Protein 4A6D (pdb70)

CATH classification: 1.10.10.10 (+1 more: 3.40.50.150)

InterPro domains:
  IPR001077 O-methyltransferase, C-terminal domain [PF00891] (117-327)
  IPR012967 Caffeic acid 3-O-methyltransferase-like, dimerisation domain [PF08100] (14-95)
  IPR016461 O-methyltransferase-like [PIRSF005739] (3-337)
  IPR016461 O-methyltransferase-like [PS51683] (13-345)
  IPR029063 S-adenosyl-L-methionine-dependent methyltransferase superfamily [G3DSA:3.40.50.150] (95-345)
  IPR029063 S-adenosyl-L-methionine-dependent methyltransferase superfamily [SSF53335] (100-341)
  IPR036388 Winged helix-like DNA-binding domain superfamily [G3DSA:1.10.10.10] (1-94)
  IPR036390 Winged helix DNA-binding domain superfamily [SSF46785] (5-91)

Solvent-accessible surface area: 17098 Å² total; per-residue (Å²): 52,29,110,117,85,102,142,68,102,76,88,113,36,89,154,60,62,27,116,95,66,41,57,22,40,21,34,0,6,105,65,21,0,2,39,44,13,56,149,24,150,35,34,31,27,29,70,40,0,10,68,23,18,203,42,74,67,129,33,4,76,88,24,0,60,66,0,36,92,55,152,16,3,107,64,51,113,121,76,84,117,38,36,3,71,29,22,141,78,0,50,54,86,5,4,94,139,18,118,35,10,34,9,19,42,22,55,16,58,12,106,16,16,85,126,0,69,69,51,48,61,53,0,89,184,79,49,145,24,0,6,107,79,14,41,56,38,85,16,169,126,4,49,90,0,13,29,90,46,109,52,65,26,38,26,26,7,61,1,45,57,22,19,18,49,71,6,0,153,39,1,0,54,25,16,98,0,67,90,2,80,69,0,0,4,0,25,13,18,8,0,24,6,0,68,50,0,6,83,38,21,110,73,3,129,2,12,0,0,17,54,62,82,0,8,162,2,0,124,102,102,30,103,70,111,182,52,25,86,27,60,96,8,48,27,26,158,49,111,14,14,148,8,24,0,0,1,0,15,31,8,0,15,14,17,52,58,55,83,0,36,88,0,0,66,58,0,40,135,57,7,101,82,39,2,0,0,0,0,0,1,2,2,9,59,93,85,165,173,6,56,125,70,3,60,88,59,24,54,32,18,51,0,9,9,76,11,68,3,2,9,10,71,29,0,80,117,10,1,43,91,5,15,3,135,97,39,90,88,96,106,43,83,46,63,9,6,0,1,11,0,65,34,39,168

Foldseek 3Di:
DDPPDDPVVVVVVCVVCVLVLLVLLLVCLVLCLLQQQVPDPHWAFLVSSCVSSVHDSVVSCVSQVVCCVVVQWPWDDDDPTITIHGDPNCNQARHPPHLLHQSLLSNLCNPPLSQLCVCLVVLVVPLAACLCVRVVDDCPPQVCSCCVDLVSLLSVLVNVLNVCSPCLVLQLVLDPCLLWQEEEEAQCFLVSSVVSNCVVRVNHAYEYEEAPSRQVSSPVPPDDDVRYHYDHDDLLDDQGDQTLEYEYAPNQQQADLVSLLSSLLSVLVSHDANRKYKYKAQAADPVNPDDPVQVVVQSSSSHRGHGGHYHLVSVVVSNVVSQWAPWDWADSVDRMTIIMTGHHD

Organism: Homo sapiens (NCBI:txid9606)

Structure (mmCIF, N/CA/C/O backbone):
data_4A6D
#
_entry.id   4A6D
#
_cell.length_a   170.400
_cell.length_b   170.400
_cell.lengt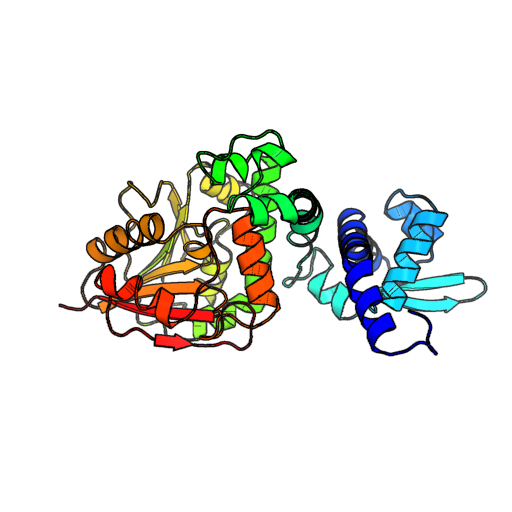h_c   123.320
_cell.angle_alpha   90.00
_cell.angle_beta   90.00
_cell.angle_gamma   120.00
#
_symmetry.space_group_name_H-M   'H 3 2'
#
loop_
_entity.id
_entity.type
_entity.pdbx_description
1 polymer 'HYDROXYINDOLE O-METHYLTRANSFERASE'
2 non-polymer 'ZINC ION'
3 non-polymer S-ADENOSYLMETHIONINE
4 non-polymer 'SULFATE ION'
5 non-polymer GLYCEROL
6 water water
#
loop_
_atom_site.group_PDB
_atom_site.id
_atom_site.type_symbol
_atom_site.label_atom_id
_atom_site.label_alt_id
_atom_site.label_comp_id
_atom_site.label_asym_id
_atom_site.label_entity_id
_atom_site.label_seq_id
_atom_site.pdbx_PDB_ins_code
_atom_site.Cartn_x
_atom_site.Cartn_y
_atom_site.Cartn_z
_atom_site.occupancy
_atom_site.B_iso_or_equiv
_atom_site.auth_seq_id
_atom_site.auth_comp_id
_atom_site.auth_asym_id
_atom_site.auth_atom_id
_atom_site.pdbx_PDB_model_num
ATOM 1 N N . MET A 1 1 ? 16.316 59.937 42.356 1.00 88.07 1 MET A N 1
ATOM 2 C CA . MET A 1 1 ? 15.899 61.365 42.368 1.00 84.93 1 MET A CA 1
ATOM 3 C C . MET A 1 1 ? 16.742 62.201 41.431 1.00 84.56 1 MET A C 1
ATOM 4 O O . MET A 1 1 ? 16.872 61.835 40.259 1.00 82.60 1 MET A O 1
ATOM 6 N N . GLY A 1 2 ? 17.235 63.349 41.919 1.00 81.02 2 GLY A N 1
ATOM 7 C CA . GLY A 1 2 ? 18.118 64.214 41.160 1.00 81.42 2 GLY A CA 1
ATOM 8 C C . GLY A 1 2 ? 19.524 63.650 41.252 1.00 89.19 2 GLY A C 1
ATOM 9 O O . GLY A 1 2 ? 19.892 63.067 42.284 1.00 87.65 2 GLY A O 1
ATOM 10 N N . SER A 1 3 ? 20.317 63.790 40.167 1.00 90.47 3 SER A N 1
ATOM 11 C CA . SER A 1 3 ? 21.712 63.285 40.071 1.00 92.71 3 SER A CA 1
ATOM 12 C C . SER A 1 3 ? 22.657 63.739 41.214 1.00 98.70 3 SER A C 1
ATOM 13 O O . SER A 1 3 ? 23.541 62.973 41.608 1.00 100.92 3 SER A O 1
ATOM 16 N N . SER A 1 4 ? 22.424 64.946 41.769 1.00 93.35 4 SER A N 1
ATOM 17 C CA . SER A 1 4 ? 23.223 65.538 42.845 1.00 93.95 4 SER A CA 1
ATOM 18 C C . SER A 1 4 ? 22.656 65.349 44.282 1.00 98.63 4 SER A C 1
ATOM 19 O O . SER A 1 4 ? 23.313 65.742 45.250 1.00 101.00 4 SER A O 1
ATOM 22 N N . GLU A 1 5 ? 21.465 64.749 44.424 1.00 93.36 5 GLU A N 1
ATOM 23 C CA . GLU A 1 5 ? 20.830 64.535 45.737 1.00 93.35 5 GLU A CA 1
ATOM 24 C C . GLU A 1 5 ? 21.480 63.381 46.523 1.00 97.68 5 GLU A C 1
ATOM 25 O O . GLU A 1 5 ? 22.216 62.561 45.941 1.00 97.32 5 GLU A O 1
ATOM 31 N N . ASP A 1 6 ? 21.214 63.326 47.852 1.00 93.79 6 ASP A N 1
ATOM 32 C CA . ASP A 1 6 ? 21.767 62.280 48.715 1.00 93.90 6 ASP A CA 1
ATOM 33 C C . ASP A 1 6 ? 21.216 60.918 48.340 1.00 95.19 6 ASP A C 1
ATOM 34 O O . ASP A 1 6 ? 20.025 60.783 48.031 1.00 91.61 6 ASP A O 1
ATOM 39 N N . GLN A 1 7 ? 22.127 59.933 48.280 1.00 91.89 7 GLN A N 1
ATOM 40 C CA . GLN A 1 7 ? 21.888 58.549 47.904 1.00 89.47 7 GLN A CA 1
ATOM 41 C C . GLN A 1 7 ? 20.642 57.897 48.521 1.00 89.54 7 GLN A C 1
ATOM 42 O O . GLN A 1 7 ? 20.013 57.062 47.859 1.00 88.81 7 GLN A O 1
ATOM 48 N N . ALA A 1 8 ? 20.300 58.253 49.785 1.00 82.75 8 ALA A N 1
ATOM 49 C CA . ALA A 1 8 ? 19.132 57.713 50.499 1.00 79.35 8 ALA A CA 1
ATOM 50 C C . ALA A 1 8 ? 17.835 58.249 49.899 1.00 78.43 8 ALA A C 1
ATOM 51 O O . ALA A 1 8 ? 16.851 57.530 49.830 1.00 76.43 8 ALA A O 1
ATOM 53 N N . TYR A 1 9 ? 17.849 59.500 49.457 1.00 75.57 9 TYR A N 1
ATOM 54 C CA . TYR A 1 9 ? 16.716 60.166 48.825 1.00 74.28 9 TYR A CA 1
ATOM 55 C C . TYR A 1 9 ? 16.464 59.594 47.434 1.00 79.31 9 TYR A C 1
ATOM 56 O O . TYR A 1 9 ? 15.313 59.421 47.047 1.00 77.79 9 TYR A O 1
ATOM 65 N N . ARG A 1 10 ? 17.549 59.261 46.707 1.00 78.71 10 ARG A N 1
ATOM 66 C CA . ARG A 1 10 ? 17.511 58.648 45.374 1.00 77.72 10 ARG A CA 1
ATOM 67 C C . ARG A 1 10 ? 16.948 57.236 45.490 1.00 78.81 10 ARG A C 1
ATOM 68 O O . ARG A 1 10 ? 16.127 56.830 44.665 1.00 78.31 10 ARG A O 1
ATOM 76 N N . LEU A 1 11 ? 17.332 56.523 46.556 1.00 72.84 11 LEU A N 1
ATOM 77 C CA . LEU A 1 11 ? 16.868 55.164 46.815 1.00 70.65 11 LEU A CA 1
ATOM 78 C C . LEU A 1 11 ? 15.356 55.127 47.126 1.00 71.78 11 LEU A C 1
ATOM 79 O O . LEU A 1 11 ? 14.622 54.326 46.546 1.00 70.69 11 LEU A O 1
ATOM 84 N N . LEU A 1 12 ? 14.905 56.012 48.009 1.00 68.66 12 LEU A N 1
ATOM 85 C CA . LEU A 1 12 ? 13.502 56.180 48.376 1.00 69.02 12 LEU A CA 1
ATOM 86 C C . LEU A 1 12 ? 12.614 56.467 47.137 1.00 72.21 12 LEU A C 1
ATOM 87 O O . LEU A 1 12 ? 11.513 55.908 47.026 1.00 71.66 12 LEU A O 1
ATOM 92 N N . ASN A 1 13 ? 13.118 57.300 46.203 1.00 67.94 13 ASN A N 1
ATOM 93 C CA . ASN A 1 13 ? 12.423 57.634 44.965 1.00 67.64 13 ASN A CA 1
ATOM 94 C C . ASN A 1 13 ? 12.354 56.454 44.008 1.00 72.26 13 ASN A C 1
ATOM 95 O O . ASN A 1 13 ? 11.286 56.153 43.475 1.00 73.19 13 ASN A O 1
ATOM 100 N N . ASP A 1 14 ? 13.445 55.707 43.893 1.00 68.68 14 ASP A N 1
ATOM 101 C CA . ASP A 1 14 ? 13.511 54.480 43.099 1.00 66.54 14 ASP A CA 1
ATOM 102 C C . ASP A 1 14 ? 12.387 53.546 43.518 1.00 69.45 14 ASP A C 1
ATOM 103 O O . ASP A 1 14 ? 11.701 52.960 42.657 1.00 68.59 14 ASP A O 1
ATOM 108 N N . TYR A 1 15 ? 12.224 53.387 44.855 1.00 64.47 15 TYR A N 1
ATOM 109 C CA . TYR A 1 15 ? 11.227 52.500 45.438 1.00 62.80 15 TYR A CA 1
ATOM 110 C C . TYR A 1 15 ? 9.850 53.059 45.201 1.00 66.84 15 TYR A C 1
ATOM 111 O O . TYR A 1 15 ? 8.947 52.325 44.810 1.00 67.11 15 TYR A O 1
ATOM 120 N N . ALA A 1 16 ? 9.678 54.373 45.417 1.00 62.61 16 ALA A N 1
ATOM 121 C CA . ALA A 1 16 ? 8.368 54.980 45.238 1.00 60.66 16 ALA A CA 1
ATOM 122 C C . ALA A 1 16 ? 7.893 54.915 43.784 1.00 63.38 16 ALA A C 1
ATOM 123 O O . ALA A 1 16 ? 6.721 54.729 43.541 1.00 61.48 16 ALA A O 1
ATOM 125 N N . ASN A 1 17 ? 8.810 55.033 42.830 1.00 62.00 17 ASN A N 1
ATOM 126 C CA . ASN A 1 17 ? 8.517 55.053 41.403 1.00 62.09 17 ASN A CA 1
ATOM 127 C C . ASN A 1 17 ? 8.429 53.711 40.743 1.00 65.69 17 ASN A C 1
ATOM 128 O O . ASN A 1 17 ? 8.034 53.657 39.583 1.00 66.26 17 ASN A O 1
ATOM 133 N N . GLY A 1 18 ? 8.771 52.647 41.477 1.00 61.43 18 GLY A N 1
ATOM 134 C CA . GLY A 1 18 ? 8.817 51.267 40.994 1.00 60.08 18 GLY A CA 1
ATOM 135 C C . GLY A 1 18 ? 7.554 50.805 40.305 1.00 63.71 18 GLY A C 1
ATOM 136 O O . GLY A 1 18 ? 7.616 50.153 39.258 1.00 63.68 18 GLY A O 1
ATOM 137 N N . PHE A 1 19 ? 6.392 51.187 40.860 1.00 59.90 19 PHE A N 1
ATOM 138 C CA . PHE A 1 19 ? 5.112 50.842 40.275 1.00 59.07 19 PHE A CA 1
ATOM 139 C C . PHE A 1 19 ? 4.947 51.387 38.835 1.00 64.73 19 PHE A C 1
ATOM 140 O O . PHE A 1 19 ? 4.366 50.694 37.997 1.00 66.99 19 PHE A O 1
ATOM 148 N N . MET A 1 20 ? 5.514 52.585 38.544 1.00 59.05 20 MET A N 1
ATOM 149 C CA . MET A 1 20 ? 5.482 53.222 37.221 1.00 59.30 20 MET A CA 1
ATOM 150 C C . MET A 1 20 ? 6.307 52.441 36.194 1.00 65.46 20 MET A C 1
ATOM 151 O O . MET A 1 20 ? 5.870 52.253 35.054 1.00 65.65 20 MET A O 1
ATOM 156 N N . VAL A 1 21 ? 7.498 51.968 36.620 1.00 61.48 21 VAL A N 1
ATOM 157 C CA . VAL A 1 21 ? 8.418 51.186 35.808 1.00 61.11 21 VAL A CA 1
ATOM 158 C C . VAL A 1 21 ? 7.790 49.812 35.494 1.00 67.08 21 VAL A C 1
ATOM 159 O O . VAL A 1 21 ? 7.918 49.350 34.358 1.00 69.38 21 VAL A O 1
ATOM 163 N N . SER A 1 22 ? 7.077 49.190 36.472 1.00 61.63 22 SER A N 1
ATOM 164 C CA . SER A 1 22 ? 6.383 47.906 36.269 1.00 60.90 22 SER A CA 1
ATOM 165 C C . SER A 1 22 ? 5.309 48.079 35.218 1.00 67.22 22 SER A C 1
ATOM 166 O O . SER A 1 22 ? 5.299 47.333 34.248 1.00 69.16 22 SER A O 1
ATOM 169 N N . GLN A 1 23 ? 4.453 49.109 35.369 1.00 62.96 23 GLN A N 1
ATOM 170 C CA . GLN A 1 23 ? 3.398 49.399 34.407 1.00 62.92 23 GLN A CA 1
ATOM 171 C C . GLN A 1 23 ? 3.876 49.767 33.013 1.00 68.66 23 GLN A C 1
ATOM 172 O O . GLN A 1 23 ? 3.208 49.407 32.061 1.00 70.44 23 GLN A O 1
ATOM 178 N N . VAL A 1 24 ? 5.041 50.434 32.875 1.00 65.09 24 VAL A N 1
ATOM 179 C CA . VAL A 1 24 ? 5.639 50.740 31.564 1.00 65.41 24 VAL A CA 1
ATOM 180 C C . VAL A 1 24 ? 5.946 49.418 30.847 1.00 71.37 24 VAL A C 1
ATOM 181 O O . VAL A 1 24 ? 5.557 49.256 29.689 1.00 72.42 24 VAL A O 1
ATOM 185 N N . LEU A 1 25 ? 6.593 48.459 31.568 1.00 67.63 25 LEU A N 1
ATOM 186 C CA . LEU A 1 25 ? 6.932 47.134 31.063 1.00 67.66 25 LEU A CA 1
ATOM 187 C C . LEU A 1 25 ? 5.665 46.354 30.690 1.00 73.69 25 LEU A C 1
ATOM 188 O O . LEU A 1 25 ? 5.612 45.797 29.599 1.00 75.49 25 LEU A O 1
ATOM 193 N N . PHE A 1 26 ? 4.648 46.343 31.585 1.00 69.48 26 PHE A N 1
ATOM 194 C CA . PHE A 1 26 ? 3.370 45.648 31.406 1.00 69.46 26 PHE A CA 1
ATOM 195 C C . PHE A 1 26 ? 2.601 46.194 30.208 1.00 77.27 26 PHE A C 1
ATOM 196 O O . PHE A 1 26 ? 2.098 45.406 29.407 1.00 79.29 26 PHE A O 1
ATOM 204 N N . ALA A 1 27 ? 2.525 47.541 30.076 1.00 75.10 27 ALA A N 1
ATOM 205 C CA . ALA A 1 27 ? 1.819 48.225 28.990 1.00 76.57 27 ALA A CA 1
ATOM 206 C C . ALA A 1 27 ? 2.533 48.046 27.669 1.00 81.94 27 ALA A C 1
ATOM 207 O O . ALA A 1 27 ? 1.873 47.882 26.654 1.00 84.01 27 ALA A O 1
ATOM 209 N N . ALA A 1 28 ? 3.871 48.045 27.676 1.00 78.29 28 ALA A N 1
ATOM 210 C CA . ALA A 1 28 ? 4.659 47.806 26.471 1.00 80.23 28 ALA A CA 1
ATOM 211 C C . ALA A 1 28 ? 4.370 46.376 25.978 1.00 85.09 28 ALA A C 1
ATOM 212 O O . ALA A 1 28 ? 4.264 46.170 24.768 1.00 87.00 28 ALA A O 1
ATOM 214 N N . CYS A 1 29 ? 4.190 45.408 26.924 1.00 79.84 29 CYS A N 1
ATOM 215 C CA . CYS A 1 29 ? 3.848 44.004 26.636 1.00 79.99 29 CYS A CA 1
ATOM 216 C C . CYS A 1 29 ? 2.414 43.915 26.109 1.00 84.01 29 CYS A C 1
ATOM 217 O O . CYS A 1 29 ? 2.204 43.330 25.046 1.00 86.40 29 CYS A O 1
ATOM 220 N N . GLU A 1 30 ? 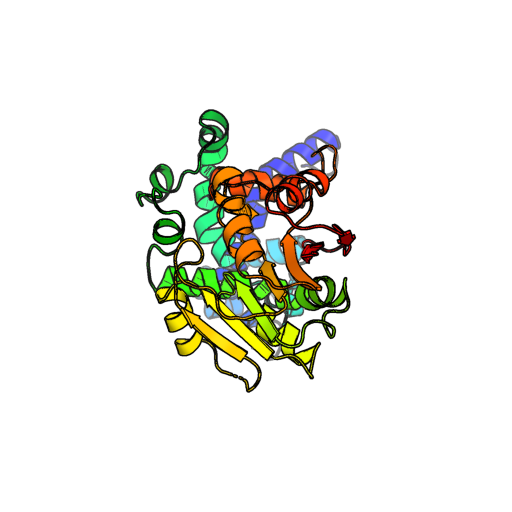1.441 44.527 26.828 1.00 78.20 30 GLU A N 1
ATOM 221 C CA . GLU A 1 30 ? 0.032 44.567 26.437 1.00 79.66 30 GLU A CA 1
ATOM 222 C C . GLU A 1 30 ? -0.158 45.210 25.035 1.00 84.41 30 GLU A C 1
ATOM 223 O O . GLU A 1 30 ? -0.987 44.738 24.262 1.00 85.36 30 GLU A O 1
ATOM 229 N N . LEU A 1 31 ? 0.620 46.264 24.702 1.00 80.71 31 LEU A N 1
ATOM 230 C CA . LEU A 1 31 ? 0.508 46.942 23.405 1.00 82.38 31 LEU A CA 1
ATOM 231 C C . LEU A 1 31 ? 1.198 46.218 22.237 1.00 87.89 31 LEU A C 1
ATOM 232 O O . LEU A 1 31 ? 0.912 46.518 21.077 1.00 89.86 31 LEU A O 1
ATOM 237 N N . GLY A 1 32 ? 2.054 45.252 22.561 1.00 84.07 32 GLY A N 1
ATOM 238 C CA . GLY A 1 32 ? 2.795 44.439 21.599 1.00 86.18 32 GLY A CA 1
ATOM 239 C C . GLY A 1 32 ? 3.952 45.137 20.905 1.00 91.32 32 GLY A C 1
ATOM 240 O O . GLY A 1 32 ? 4.344 44.719 19.811 1.00 95.01 32 GLY A O 1
ATOM 241 N N . VAL A 1 33 ? 4.526 46.181 21.550 1.00 83.46 33 VAL A N 1
ATOM 242 C CA . VAL A 1 33 ? 5.655 46.989 21.061 1.00 83.64 33 VAL A CA 1
ATOM 243 C C . VAL A 1 33 ? 6.818 46.114 20.562 1.00 88.87 33 VAL A C 1
ATOM 244 O O . VAL A 1 33 ? 7.285 46.292 19.434 1.00 90.20 33 VAL A O 1
ATOM 248 N N . PHE A 1 34 ? 7.260 45.172 21.409 1.00 84.96 34 PHE A N 1
ATOM 249 C CA . PHE A 1 34 ? 8.371 44.252 21.142 1.00 86.70 34 PHE A CA 1
ATOM 250 C C . PHE A 1 34 ? 8.116 43.304 19.974 1.00 94.96 34 PHE A C 1
ATOM 251 O O . PHE A 1 34 ? 9.033 43.089 19.183 1.00 96.86 34 PHE A O 1
ATOM 259 N N . ASP A 1 35 ? 6.868 42.793 19.831 1.00 93.03 35 ASP A N 1
ATOM 260 C CA . ASP A 1 35 ? 6.469 41.917 18.722 1.00 96.61 35 ASP A CA 1
ATOM 261 C C . ASP A 1 35 ? 6.524 42.671 17.386 1.00 104.26 35 ASP A C 1
ATOM 262 O O . ASP A 1 35 ? 7.126 42.169 16.434 1.00 107.27 35 ASP A O 1
ATOM 267 N N . LEU A 1 36 ? 5.931 43.883 17.337 1.00 100.13 36 LEU A N 1
ATOM 268 C CA . LEU A 1 36 ? 5.906 44.768 16.171 1.00 103.50 36 LEU A CA 1
ATOM 269 C C . LEU A 1 36 ? 7.326 45.109 15.704 1.00 109.01 36 LEU A C 1
ATOM 270 O O . LEU A 1 36 ? 7.570 45.148 14.495 1.00 112.11 36 LEU A O 1
ATOM 275 N N . LEU A 1 37 ? 8.251 45.357 16.669 1.00 102.71 37 LEU A N 1
ATOM 276 C CA . LEU A 1 37 ? 9.659 45.670 16.410 1.00 103.18 37 LEU A CA 1
ATOM 277 C C . LEU A 1 37 ? 10.429 44.462 15.885 1.00 110.24 37 LEU A C 1
ATOM 278 O O . LEU A 1 37 ? 11.351 44.644 15.094 1.00 114.22 37 LEU A O 1
ATOM 283 N N . ALA A 1 38 ? 10.055 43.244 16.318 1.00 104.64 38 ALA A N 1
ATOM 284 C CA . ALA A 1 38 ? 10.671 41.980 15.891 1.00 105.82 38 ALA A CA 1
ATOM 285 C C . ALA A 1 38 ? 10.145 41.522 14.519 1.00 114.10 38 ALA A C 1
ATOM 286 O O . ALA A 1 38 ? 10.851 40.803 13.806 1.00 115.27 38 ALA A O 1
ATOM 288 N N . GLU A 1 39 ? 8.913 41.949 14.157 1.00 112.59 39 GLU A N 1
ATOM 289 C CA . GLU A 1 39 ? 8.238 41.623 12.897 1.00 116.86 39 GLU A CA 1
ATOM 290 C C . GLU A 1 39 ? 8.566 42.610 11.780 1.00 125.18 39 GLU A C 1
ATOM 291 O O . GLU A 1 39 ? 8.365 42.294 10.607 1.00 129.06 39 GLU A O 1
ATOM 297 N N . ALA A 1 40 ? 9.067 43.799 12.147 1.00 121.30 40 ALA A N 1
ATOM 298 C CA . ALA A 1 40 ? 9.444 44.886 11.237 1.00 124.22 40 ALA A CA 1
ATOM 299 C C . ALA A 1 40 ? 10.674 44.515 10.383 1.00 132.63 40 ALA A C 1
ATOM 300 O O . ALA A 1 40 ? 11.486 43.702 10.831 1.00 130.26 40 ALA A 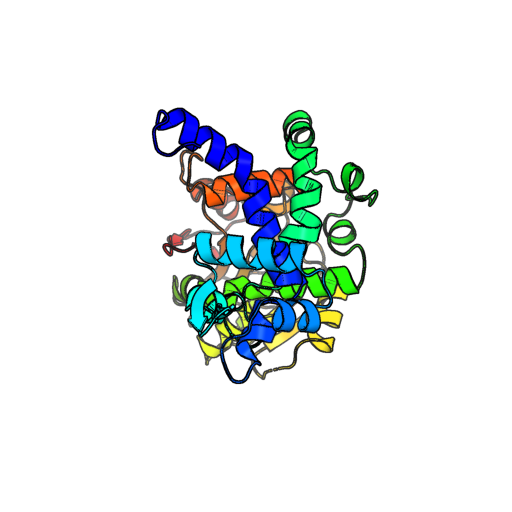O 1
ATOM 302 N N . PRO A 1 41 ? 10.860 45.103 9.171 1.00 135.66 41 PRO A N 1
ATOM 303 C CA . PRO A 1 41 ? 12.066 44.773 8.382 1.00 139.64 41 PRO A CA 1
ATOM 304 C C . PRO A 1 41 ? 13.361 45.365 8.966 1.00 142.62 41 PRO A C 1
ATOM 305 O O . PRO A 1 41 ? 14.457 44.916 8.625 1.00 144.88 41 PRO A O 1
ATOM 309 N N . GLY A 1 42 ? 13.214 46.361 9.840 1.00 135.00 42 GLY A N 1
ATOM 310 C CA . GLY A 1 42 ? 14.304 47.035 10.535 1.00 132.13 42 GLY A CA 1
ATOM 311 C C . GLY A 1 42 ? 13.803 47.845 11.717 1.00 129.52 42 GLY A C 1
ATOM 312 O O . GLY A 1 42 ? 12.736 47.537 12.264 1.00 127.03 42 GLY A O 1
ATOM 313 N N . PRO A 1 43 ? 14.550 48.890 12.150 1.00 123.22 43 PRO A N 1
ATOM 314 C CA . PRO A 1 43 ? 14.069 49.717 13.271 1.00 118.15 43 PRO A CA 1
ATOM 315 C C . PRO A 1 43 ? 12.917 50.638 12.859 1.00 119.27 43 PRO A C 1
ATOM 316 O O . PRO A 1 43 ? 12.831 51.017 11.690 1.00 122.24 43 PRO A O 1
ATOM 320 N N . LEU A 1 44 ? 12.040 50.998 13.819 1.00 110.73 44 LEU A N 1
ATOM 321 C CA . LEU A 1 44 ? 10.858 51.840 13.573 1.00 110.18 44 LEU A CA 1
ATOM 322 C C . LEU A 1 44 ? 10.846 53.168 14.339 1.00 110.12 44 LEU A C 1
ATOM 323 O O . LEU A 1 44 ? 11.259 53.201 15.502 1.00 106.13 44 LEU A O 1
ATOM 328 N N . ASP A 1 45 ? 10.270 54.228 13.724 1.00 107.59 45 ASP A N 1
ATOM 329 C CA . ASP A 1 45 ? 10.098 55.531 14.388 1.00 105.62 45 ASP A CA 1
ATOM 330 C C . ASP A 1 45 ? 8.795 55.538 15.218 1.00 109.09 45 ASP A C 1
ATOM 331 O O . ASP A 1 45 ? 8.023 54.576 15.129 1.00 109.91 45 ASP A O 1
ATOM 336 N N . VAL A 1 46 ? 8.558 56.610 16.016 1.00 103.71 46 VAL A N 1
ATOM 337 C CA . VAL A 1 46 ? 7.377 56.809 16.888 1.00 101.63 46 VAL A CA 1
ATOM 338 C C . VAL A 1 46 ? 6.055 56.616 16.118 1.00 108.26 46 VAL A C 1
ATOM 339 O O . VAL A 1 46 ? 5.217 55.821 16.539 1.00 107.30 46 VAL A O 1
ATOM 343 N N . ALA A 1 47 ? 5.897 57.324 14.984 1.00 108.42 47 ALA A N 1
ATOM 344 C CA . ALA A 1 47 ? 4.708 57.272 14.132 1.00 110.78 47 ALA A CA 1
ATOM 345 C C . ALA A 1 47 ? 4.420 55.878 13.583 1.00 115.78 47 ALA A C 1
ATOM 346 O O . ALA A 1 47 ? 3.253 55.545 13.414 1.00 117.31 47 ALA A O 1
ATOM 348 N N . ALA A 1 48 ? 5.466 55.065 13.323 1.00 111.47 48 ALA A N 1
ATOM 349 C CA . ALA A 1 48 ? 5.310 53.691 12.822 1.00 112.37 48 ALA A CA 1
ATOM 350 C C . ALA A 1 48 ? 4.915 52.732 13.953 1.00 113.49 48 ALA A C 1
ATOM 351 O O . ALA A 1 48 ? 4.179 51.764 13.707 1.00 114.32 48 ALA A O 1
ATOM 353 N N . VAL A 1 49 ? 5.408 52.996 15.192 1.00 105.85 49 VAL A N 1
ATOM 354 C CA . VAL A 1 49 ? 5.078 52.194 16.378 1.00 102.35 49 VAL A CA 1
ATOM 355 C C . VAL A 1 49 ? 3.636 52.531 16.774 1.00 106.19 49 VAL A C 1
ATOM 356 O O . VAL A 1 49 ? 2.808 51.630 16.809 1.00 104.45 49 VAL A O 1
ATOM 360 N N . ALA A 1 50 ? 3.333 53.845 16.988 1.00 104.56 50 ALA A N 1
ATOM 361 C CA . ALA A 1 50 ? 2.006 54.368 17.349 1.00 104.88 50 ALA A CA 1
ATOM 362 C C . ALA A 1 50 ? 0.893 53.831 16.445 1.00 113.48 50 ALA A C 1
ATOM 363 O O . ALA A 1 50 ? -0.176 53.483 16.948 1.00 113.15 50 ALA A O 1
ATOM 365 N N . ALA A 1 51 ? 1.160 53.741 15.125 1.00 113.55 51 ALA A N 1
ATOM 366 C CA . ALA A 1 51 ? 0.231 53.215 14.130 1.00 116.92 51 ALA A CA 1
ATOM 367 C C . ALA A 1 51 ? 0.056 51.688 14.273 1.00 120.32 51 ALA A C 1
ATOM 368 O O . ALA A 1 51 ? -1.071 51.204 14.195 1.00 121.49 51 ALA A O 1
ATOM 370 N N . GLY A 1 52 ? 1.161 50.968 14.501 1.00 114.55 52 GLY A N 1
ATOM 371 C CA . GLY A 1 52 ? 1.193 49.511 14.647 1.00 112.97 52 GLY A CA 1
ATOM 372 C C . GLY A 1 52 ? 0.577 48.956 15.918 1.00 112.58 52 GLY A C 1
ATOM 373 O O . GLY A 1 52 ? 0.076 47.826 15.919 1.00 113.33 52 GLY A O 1
ATOM 374 N N . VAL A 1 53 ? 0.644 49.721 17.021 1.00 105.02 53 VAL A N 1
ATOM 375 C CA . VAL A 1 53 ? 0.073 49.352 18.326 1.00 101.45 53 VAL A CA 1
ATOM 376 C C . VAL A 1 53 ? -1.309 49.991 18.546 1.00 106.51 53 VAL A C 1
ATOM 377 O O . VAL A 1 53 ? -1.997 49.652 19.515 1.00 104.77 53 VAL A O 1
ATOM 381 N N . ARG A 1 54 ? -1.710 50.899 17.624 1.00 106.17 54 ARG A N 1
ATOM 382 C CA . ARG A 1 54 ? -2.969 51.648 17.634 1.00 107.91 54 ARG A CA 1
ATOM 383 C C . ARG A 1 54 ? -3.100 52.476 18.909 1.00 108.79 54 ARG A C 1
ATOM 384 O O . ARG A 1 54 ? -3.994 52.264 19.728 1.00 107.88 54 ARG A O 1
ATOM 392 N N . ALA A 1 55 ? -2.150 53.413 19.073 1.00 103.70 55 ALA A N 1
ATOM 393 C CA . ALA A 1 55 ? -2.025 54.285 20.234 1.00 100.02 55 ALA A CA 1
ATOM 394 C C . ALA A 1 55 ? -1.621 55.701 19.831 1.00 103.69 55 ALA A C 1
ATOM 395 O O . ALA A 1 55 ? -1.288 55.953 18.669 1.00 106.84 55 ALA A O 1
ATOM 397 N N . SER A 1 56 ? -1.674 56.629 20.796 1.00 96.22 56 SER A N 1
ATOM 398 C CA . SER A 1 56 ? -1.359 58.033 20.593 1.00 95.13 56 SER A CA 1
ATOM 399 C C . SER A 1 56 ? 0.136 58.271 20.443 1.00 97.07 56 SER A C 1
ATOM 400 O O . SER A 1 56 ? 0.940 57.568 21.050 1.00 94.61 56 SER A O 1
ATOM 403 N N . ALA A 1 57 ? 0.487 59.292 19.647 1.00 94.74 57 ALA A N 1
ATOM 404 C CA . ALA A 1 57 ? 1.841 59.759 19.356 1.00 93.15 57 ALA A CA 1
ATOM 405 C C . ALA A 1 57 ? 2.574 60.113 20.642 1.00 92.81 57 ALA A C 1
ATOM 406 O O . ALA A 1 57 ? 3.634 59.535 20.912 1.00 91.08 57 ALA A O 1
ATOM 408 N N . HIS A 1 58 ? 1.987 61.021 21.456 1.00 87.39 58 HIS A N 1
ATOM 409 C CA . HIS A 1 58 ? 2.571 61.443 22.727 1.00 84.04 58 HIS A CA 1
ATOM 410 C C . HIS A 1 58 ? 2.819 60.262 23.664 1.00 87.04 58 HIS A C 1
ATOM 411 O O . HIS A 1 58 ? 3.941 60.094 24.147 1.00 85.88 58 HIS A O 1
ATOM 418 N N . GLY A 1 59 ? 1.799 59.419 23.831 1.00 83.84 59 GLY A N 1
ATOM 419 C CA . GLY A 1 59 ? 1.841 58.225 24.671 1.00 81.09 59 GLY A CA 1
ATOM 420 C C . GLY A 1 59 ? 2.887 57.216 24.258 1.00 83.69 59 GLY A C 1
ATOM 421 O O . GLY A 1 59 ? 3.639 56.725 25.108 1.00 80.60 59 GLY A O 1
ATOM 422 N N . THR A 1 60 ? 2.956 56.916 22.943 1.00 82.76 60 THR A N 1
ATOM 423 C CA . THR A 1 60 ? 3.919 55.969 22.369 1.00 83.02 60 THR A CA 1
ATOM 424 C C . THR A 1 60 ? 5.350 56.445 22.601 1.00 86.44 60 THR A C 1
ATOM 425 O O . THR A 1 60 ? 6.160 55.651 23.071 1.00 85.28 60 THR A O 1
ATOM 429 N N . GLU A 1 61 ? 5.646 57.742 22.305 1.00 82.93 61 GLU A N 1
ATOM 430 C CA . GLU A 1 61 ? 6.977 58.316 22.475 1.00 81.79 61 GLU A CA 1
ATOM 431 C C . GLU A 1 61 ? 7.423 58.253 23.918 1.00 82.11 61 GLU A C 1
ATOM 432 O O . GLU A 1 61 ? 8.550 57.843 24.185 1.00 81.06 61 GLU A O 1
ATOM 438 N N . LEU A 1 62 ? 6.532 58.601 24.850 1.00 77.59 62 LEU A N 1
ATOM 439 C CA . LEU A 1 62 ? 6.835 58.525 26.274 1.00 74.93 62 LEU A CA 1
ATOM 440 C C . LEU A 1 62 ? 7.201 57.106 26.627 1.00 78.06 62 LEU A C 1
ATOM 441 O O . LEU A 1 62 ? 8.270 56.875 27.177 1.00 77.15 62 LEU A O 1
ATOM 446 N N . LEU A 1 63 ? 6.375 56.148 26.188 1.00 75.55 63 LEU A N 1
ATOM 447 C CA . LEU A 1 63 ? 6.563 54.723 26.427 1.00 73.88 63 LEU A CA 1
ATOM 448 C C . LEU A 1 63 ? 7.887 54.201 25.855 1.00 75.47 63 LEU A C 1
ATOM 449 O O . LEU A 1 63 ? 8.626 53.533 26.579 1.00 73.66 63 LEU A O 1
ATOM 454 N N . LEU A 1 64 ? 8.181 54.497 24.573 1.00 72.89 64 LEU A N 1
ATOM 455 C CA . LEU A 1 64 ? 9.410 54.056 23.898 1.00 74.33 64 LEU A CA 1
ATOM 456 C C . LEU A 1 64 ? 10.644 54.681 24.561 1.00 78.05 64 LEU A C 1
ATOM 457 O O . LEU A 1 64 ? 11.616 53.971 24.827 1.00 77.66 64 LEU A O 1
ATOM 462 N N . ASP A 1 65 ? 10.591 56.004 24.844 1.00 73.56 65 ASP A N 1
ATOM 463 C CA . ASP A 1 65 ? 11.698 56.720 25.479 1.00 72.39 65 ASP A CA 1
ATOM 464 C C . ASP A 1 65 ? 12.004 56.192 26.865 1.00 73.81 65 ASP A C 1
ATOM 465 O O . ASP A 1 65 ? 13.180 56.007 27.188 1.00 75.29 65 ASP A O 1
ATOM 470 N N . ILE A 1 66 ? 10.968 55.870 27.659 1.00 67.03 66 ILE A N 1
ATOM 471 C CA . ILE A 1 66 ? 11.187 55.268 28.978 1.00 64.68 66 ILE A CA 1
ATOM 472 C C . ILE A 1 66 ? 11.852 53.878 28.793 1.00 70.23 66 ILE A C 1
ATOM 473 O O . ILE A 1 66 ? 12.822 53.590 29.488 1.00 69.58 66 ILE A O 1
ATOM 478 N N . CYS A 1 67 ? 11.391 53.079 27.801 1.00 69.39 67 CYS A N 1
ATOM 479 C CA . CYS A 1 67 ? 11.929 51.742 27.490 1.00 71.46 67 CYS A CA 1
ATOM 480 C C . CYS A 1 67 ? 13.422 51.801 27.145 1.00 79.68 67 CYS A C 1
ATOM 481 O O . CYS A 1 67 ? 14.175 50.921 27.570 1.00 81.15 67 CYS A O 1
ATOM 484 N N . VAL A 1 68 ? 13.847 52.862 26.415 1.00 76.38 68 VAL A N 1
ATOM 485 C CA . VAL A 1 68 ? 15.243 53.103 26.045 1.00 77.06 68 VAL A CA 1
ATOM 486 C C . VAL A 1 68 ? 16.077 53.369 27.319 1.00 83.15 68 VAL A C 1
ATOM 487 O O . VAL A 1 68 ? 17.087 52.694 27.517 1.00 86.52 68 VAL A O 1
ATOM 491 N N . SER A 1 69 ? 15.617 54.293 28.201 1.00 76.23 69 SER A N 1
ATOM 492 C CA . SER A 1 69 ? 16.254 54.609 29.491 1.00 73.33 69 SER A CA 1
ATOM 493 C C . SER A 1 69 ? 16.353 53.372 30.405 1.00 75.88 69 SER A C 1
ATOM 494 O O . SER A 1 69 ? 17.341 53.227 31.135 1.00 76.60 69 SER A O 1
ATOM 497 N N . LEU A 1 70 ? 15.330 52.492 30.364 1.00 69.42 70 LEU A N 1
ATOM 498 C CA . LEU A 1 70 ? 15.278 51.251 31.151 1.00 67.81 70 LEU A CA 1
ATOM 499 C C . LEU A 1 70 ? 16.138 50.139 30.539 1.00 71.95 70 LEU A C 1
ATOM 500 O O . LEU A 1 70 ? 16.283 49.094 31.156 1.00 69.87 70 LEU A O 1
ATOM 505 N N . LYS A 1 71 ? 16.695 50.344 29.337 1.00 72.37 71 LYS A N 1
ATOM 506 C CA . LYS A 1 71 ? 17.519 49.336 28.622 1.00 74.95 71 LYS A CA 1
ATOM 507 C C . LYS A 1 71 ? 16.697 48.172 28.078 1.00 81.27 71 LYS A C 1
ATOM 508 O O . LYS A 1 71 ? 17.235 47.079 27.836 1.00 83.54 71 LYS A O 1
ATOM 514 N N . LEU A 1 72 ? 15.388 48.408 27.864 1.00 75.89 72 LEU A N 1
ATOM 515 C CA . LEU A 1 72 ? 14.536 47.388 27.265 1.00 75.58 72 LEU A CA 1
ATOM 516 C C . LEU A 1 72 ? 14.623 47.600 25.748 1.00 82.75 72 LEU A C 1
ATOM 517 O O . LEU A 1 72 ? 14.506 46.640 24.992 1.00 84.60 72 LEU A O 1
ATOM 522 N N . LEU A 1 73 ? 14.876 48.849 25.311 1.00 79.82 73 LEU A N 1
ATOM 523 C CA . LEU A 1 73 ? 15.056 49.192 23.894 1.00 82.62 73 LEU A CA 1
ATOM 524 C C . LEU A 1 73 ? 16.325 50.025 23.620 1.00 90.90 73 LEU A C 1
ATOM 525 O O . LEU A 1 73 ? 16.864 50.683 24.519 1.00 89.74 73 LEU A O 1
ATOM 530 N N . LYS A 1 74 ? 16.794 49.988 22.362 1.00 91.68 74 LYS A N 1
ATOM 531 C CA . LYS A 1 74 ? 17.935 50.767 21.887 1.00 93.87 74 LYS A CA 1
ATOM 532 C C . LYS A 1 74 ? 17.402 51.808 20.898 1.00 100.50 74 LYS A C 1
ATOM 533 O O . LYS A 1 74 ? 16.466 51.521 20.150 1.00 101.25 74 LYS A O 1
ATOM 539 N N . VAL A 1 75 ? 17.993 53.007 20.887 1.00 98.23 75 VAL A N 1
ATOM 540 C CA . VAL A 1 75 ? 17.583 54.044 19.948 1.00 99.96 75 VAL A CA 1
ATOM 541 C C . VAL A 1 75 ? 18.776 54.408 19.075 1.00 110.04 75 VAL A C 1
ATOM 542 O O . VAL A 1 75 ? 19.920 54.157 19.462 1.00 110.70 75 VAL A O 1
ATOM 546 N N . GLU A 1 76 ? 18.501 54.920 17.873 1.00 110.72 76 GLU A N 1
ATOM 547 C CA . GLU A 1 76 ? 19.496 55.387 16.912 1.00 114.55 76 GLU A CA 1
ATOM 548 C C . GLU A 1 76 ? 18.908 56.573 16.172 1.00 120.78 76 GLU A C 1
ATOM 549 O O . GLU A 1 76 ? 17.685 56.736 16.127 1.00 120.76 76 GLU A O 1
ATOM 555 N N . THR A 1 77 ? 19.766 57.413 15.619 1.00 118.48 77 THR A N 1
ATOM 556 C CA . THR A 1 77 ? 19.303 58.585 14.909 1.00 118.75 77 THR A CA 1
ATOM 557 C C . THR A 1 77 ? 19.577 58.453 13.414 1.00 126.36 77 THR A C 1
ATOM 558 O O . THR A 1 77 ? 20.666 58.026 13.021 1.00 128.37 77 THR A O 1
ATOM 562 N N . ARG A 1 78 ? 18.560 58.774 12.590 1.00 123.50 78 ARG A N 1
ATOM 563 C CA . ARG A 1 78 ? 18.629 58.808 11.124 1.00 127.23 78 ARG A CA 1
ATOM 564 C C . ARG A 1 78 ? 17.836 60.036 10.685 1.00 129.27 78 ARG A C 1
ATOM 565 O O . ARG A 1 78 ? 16.623 60.103 10.936 1.00 126.07 78 ARG A O 1
ATOM 573 N N . GLY A 1 79 ? 18.545 61.014 10.096 1.00 126.44 79 GLY A N 1
ATOM 574 C CA . GLY A 1 79 ? 17.957 62.272 9.665 1.00 126.42 79 GLY A CA 1
ATOM 575 C C . GLY A 1 79 ? 17.350 62.994 10.850 1.00 126.63 79 GLY A C 1
ATOM 576 O O . GLY A 1 79 ? 17.939 63.004 11.938 1.00 122.65 79 GLY A O 1
ATOM 577 N N . GLY A 1 80 ? 16.138 63.513 10.663 1.00 124.53 80 GLY A N 1
ATOM 578 C CA . GLY A 1 80 ? 15.392 64.184 11.726 1.00 121.34 80 GLY A CA 1
ATOM 579 C C . GLY A 1 80 ? 14.433 63.271 12.476 1.00 123.08 80 GLY A C 1
ATOM 580 O O . GLY A 1 80 ? 13.295 63.671 12.754 1.00 121.43 80 GLY A O 1
ATOM 581 N N . LYS A 1 81 ? 14.885 62.030 12.815 1.00 118.63 81 LYS A N 1
ATOM 582 C CA . LYS A 1 81 ? 14.056 61.032 13.491 1.00 116.12 81 LYS A CA 1
ATOM 583 C C . LYS A 1 81 ? 14.823 59.955 14.269 1.00 116.87 81 LYS A C 1
ATOM 584 O O . LYS A 1 81 ? 15.829 59.413 13.790 1.00 118.28 81 LYS A O 1
ATOM 590 N N . ALA A 1 82 ? 14.269 59.593 15.445 1.00 108.78 82 ALA A N 1
ATOM 591 C CA . ALA A 1 82 ? 14.722 58.497 16.313 1.00 105.20 82 ALA A CA 1
ATOM 592 C C . ALA A 1 82 ? 14.110 57.225 15.774 1.00 106.04 82 ALA A C 1
ATOM 593 O O . ALA A 1 82 ? 12.947 57.231 15.364 1.00 104.19 82 ALA A O 1
ATOM 595 N N . PHE A 1 83 ? 14.906 56.145 15.765 1.00 103.64 83 PHE A N 1
ATOM 596 C CA . PHE A 1 83 ? 14.522 54.802 15.336 1.00 104.80 83 PHE A CA 1
ATOM 597 C C . PHE A 1 83 ? 14.834 53.805 16.438 1.00 103.64 83 PHE A C 1
ATOM 598 O O . PHE A 1 83 ? 15.967 53.726 16.918 1.00 103.48 83 PHE A O 1
ATOM 606 N N . TYR A 1 84 ? 13.806 53.072 16.862 1.00 95.75 84 TYR A N 1
ATOM 607 C CA . TYR A 1 84 ? 13.871 52.121 17.963 1.00 90.96 84 TYR A CA 1
ATOM 608 C C . TYR A 1 84 ? 14.041 50.716 17.485 1.00 96.93 84 TYR A C 1
ATOM 609 O O . TYR A 1 84 ? 13.511 50.350 16.439 1.00 99.74 84 TYR A O 1
ATOM 618 N N . ARG A 1 85 ? 14.788 49.923 18.253 1.00 91.89 85 ARG A N 1
ATOM 619 C CA . ARG A 1 85 ? 15.041 48.521 17.960 1.00 92.82 85 ARG A CA 1
ATOM 620 C C . ARG A 1 85 ? 15.074 47.735 19.273 1.00 95.66 85 ARG A C 1
ATOM 621 O O . ARG A 1 85 ? 15.276 48.330 20.334 1.00 93.19 85 ARG A O 1
ATOM 629 N N . ASN A 1 86 ? 14.860 46.413 19.205 1.00 93.95 86 ASN A N 1
ATOM 630 C CA . ASN A 1 86 ? 14.891 45.541 20.376 1.00 91.20 86 ASN A CA 1
ATOM 631 C C . ASN A 1 86 ? 16.327 45.329 20.867 1.00 96.23 86 ASN A C 1
ATOM 632 O O . ASN A 1 86 ? 17.295 45.490 20.104 1.00 98.79 86 ASN A O 1
ATOM 637 N N . THR A 1 87 ? 16.447 44.976 22.153 1.00 90.51 87 THR A N 1
ATOM 638 C CA . THR A 1 87 ? 17.700 44.625 22.826 1.00 90.73 87 THR A CA 1
ATOM 639 C C . THR A 1 87 ? 17.794 43.087 22.850 1.00 97.00 87 THR A C 1
ATOM 640 O O . THR A 1 87 ? 16.914 42.407 22.307 1.00 97.20 87 THR A O 1
ATOM 644 N N . GLU A 1 88 ? 18.831 42.535 23.510 1.00 95.00 88 GLU A N 1
ATOM 645 C CA . GLU A 1 88 ? 18.964 41.083 23.657 1.00 95.87 88 GLU A CA 1
ATOM 646 C C . GLU A 1 88 ? 17.876 40.642 24.625 1.00 96.71 88 GLU A C 1
ATOM 647 O O . GLU A 1 88 ? 17.192 39.658 24.364 1.00 96.56 88 GLU A O 1
ATOM 653 N N . LEU A 1 89 ? 17.653 41.458 25.682 1.00 90.34 89 LEU A N 1
ATOM 654 C CA . LEU A 1 89 ? 16.645 41.290 26.731 1.00 86.50 89 LEU A CA 1
ATOM 655 C C . LEU A 1 89 ? 15.231 41.133 26.151 1.00 88.58 89 LEU A C 1
ATOM 656 O O . LEU A 1 89 ? 14.557 40.160 26.459 1.00 88.35 89 LEU A O 1
ATOM 661 N N . SER A 1 90 ? 14.770 42.123 25.373 1.00 85.60 90 SER A N 1
ATOM 662 C CA . SER A 1 90 ? 13.427 42.157 24.801 1.00 84.98 90 SER A CA 1
ATOM 663 C C . SER A 1 90 ? 13.196 41.108 23.739 1.00 90.43 90 SER A C 1
ATOM 664 O O . SER A 1 90 ? 12.101 40.564 23.658 1.00 88.27 90 SER A O 1
ATOM 667 N N . SER A 1 91 ? 14.224 40.811 22.935 1.00 90.63 91 SER A N 1
ATOM 668 C CA . SER A 1 91 ? 14.133 39.786 21.898 1.00 92.88 91 SER A CA 1
ATOM 669 C C . SER A 1 91 ? 13.929 38.407 22.563 1.00 94.77 91 SER A C 1
ATOM 670 O O . SER A 1 91 ? 13.003 37.673 22.206 1.00 94.30 91 SER A O 1
ATOM 673 N N . ASP A 1 92 ? 14.749 38.109 23.582 1.00 89.01 92 ASP A N 1
ATOM 674 C CA . ASP A 1 92 ? 14.719 36.850 24.313 1.00 87.02 92 ASP A CA 1
ATOM 675 C C . ASP A 1 92 ? 13.550 36.703 25.279 1.00 88.39 92 ASP A C 1
ATOM 676 O O . ASP A 1 92 ? 13.050 35.586 25.432 1.00 89.30 92 ASP A O 1
ATOM 681 N N . TYR A 1 93 ? 13.140 37.779 25.979 1.00 82.06 93 TYR A N 1
ATOM 682 C CA . TYR A 1 93 ? 12.099 37.618 27.002 1.00 79.02 93 TYR A CA 1
ATOM 683 C C . TYR A 1 93 ? 10.795 38.314 26.766 1.00 81.04 93 TYR A C 1
ATOM 684 O O . TYR A 1 93 ? 9.869 38.112 27.549 1.00 78.15 93 TYR A O 1
ATOM 693 N N . LEU A 1 94 ? 10.721 39.172 25.743 1.00 79.86 94 LEU A N 1
ATOM 694 C CA . LEU A 1 94 ? 9.548 40.005 25.501 1.00 79.57 94 LEU A CA 1
ATOM 695 C C . LEU A 1 94 ? 8.888 39.857 24.125 1.00 88.68 94 LEU A C 1
ATOM 696 O O . LEU A 1 94 ? 7.917 40.564 23.854 1.00 89.48 94 LEU A O 1
ATOM 701 N N . THR A 1 95 ? 9.391 38.951 23.264 1.00 89.29 95 THR A N 1
ATOM 702 C CA . THR A 1 95 ? 8.772 38.660 21.958 1.00 92.85 95 THR A CA 1
ATOM 703 C C . THR A 1 95 ? 8.037 37.320 22.068 1.00 98.50 95 THR A C 1
ATOM 704 O O . THR A 1 95 ? 8.548 36.387 22.697 1.00 97.29 95 THR A O 1
ATOM 708 N N . THR A 1 96 ? 6.825 37.243 21.492 1.00 97.09 96 THR A N 1
ATOM 709 C CA . THR A 1 96 ? 5.954 36.063 21.513 1.00 96.67 96 THR A CA 1
ATOM 710 C C . THR A 1 96 ? 6.622 34.804 20.910 1.00 103.21 96 THR A C 1
ATOM 711 O O . THR A 1 96 ? 6.454 33.708 21.455 1.00 102.68 96 THR A O 1
ATOM 715 N N . VAL A 1 97 ? 7.409 34.969 19.829 1.00 102.52 97 VAL A N 1
ATOM 716 C CA . VAL A 1 97 ? 8.113 33.862 19.159 1.00 104.69 97 VAL A CA 1
ATOM 717 C C . VAL A 1 97 ? 9.238 33.246 19.991 1.00 105.93 97 VAL A C 1
ATOM 718 O O . VAL A 1 97 ? 9.515 32.058 19.820 1.00 106.68 97 VAL A O 1
ATOM 722 N N . SER A 1 98 ? 9.906 34.044 20.858 1.00 98.37 98 SER A N 1
ATOM 723 C CA . SER A 1 98 ? 11.009 33.533 21.671 1.00 95.78 98 SER A CA 1
ATOM 724 C C . SER A 1 98 ? 10.587 32.361 22.566 1.00 98.09 98 SER A C 1
ATOM 725 O O . SER A 1 98 ? 9.510 32.415 23.161 1.00 96.26 98 SER A O 1
ATOM 728 N N . PRO A 1 99 ? 11.403 31.289 22.673 1.00 95.25 99 PRO A N 1
ATOM 729 C CA . PRO A 1 99 ? 11.028 30.175 23.558 1.00 93.18 99 PRO A CA 1
ATOM 730 C C . PRO A 1 99 ? 11.031 30.617 25.028 1.00 95.57 99 PRO A C 1
ATOM 731 O O . PRO A 1 99 ? 10.155 30.194 25.790 1.00 94.75 99 PRO A O 1
ATOM 735 N N . THR A 1 100 ? 11.946 31.546 25.391 1.00 90.88 100 THR A N 1
ATOM 736 C CA . THR A 1 100 ? 12.104 32.089 26.746 1.00 87.71 100 THR A CA 1
ATOM 737 C C . THR A 1 100 ? 11.238 33.292 27.078 1.00 90.57 100 THR A C 1
ATOM 738 O O . THR A 1 100 ? 11.475 33.937 28.099 1.00 88.91 100 THR A O 1
ATOM 742 N N . SER A 1 101 ? 10.197 33.553 26.251 1.00 88.29 101 SER A N 1
ATOM 743 C CA . SER A 1 101 ? 9.218 34.640 26.374 1.00 86.84 101 SER A CA 1
ATOM 744 C C . SER A 1 101 ? 8.596 34.719 27.768 1.00 86.80 101 SER A C 1
ATOM 745 O O . SER A 1 101 ? 8.173 33.702 28.304 1.00 84.72 101 SER A O 1
ATOM 748 N N . GLN A 1 102 ? 8.532 35.933 28.349 1.00 82.76 102 GLN A N 1
ATOM 749 C CA . GLN A 1 102 ? 7.959 36.135 29.680 1.00 79.74 102 GLN A CA 1
ATOM 750 C C . GLN A 1 102 ? 6.709 37.001 29.647 1.00 85.28 102 GLN A C 1
ATOM 751 O O . GLN A 1 102 ? 6.132 37.291 30.695 1.00 83.12 102 GLN A O 1
ATOM 757 N N . CYS A 1 103 ? 6.246 37.315 28.416 1.00 86.26 103 CYS A N 1
ATOM 758 C CA . CYS A 1 103 ? 5.079 38.125 28.025 1.00 87.60 103 CYS A CA 1
ATOM 759 C C . CYS A 1 103 ? 3.820 37.925 28.826 1.00 88.57 103 CYS A C 1
ATOM 760 O O . CYS A 1 103 ? 3.304 38.890 29.390 1.00 88.03 103 CYS A O 1
ATOM 763 N N . SER A 1 104 ? 3.257 36.697 28.763 1.00 83.58 104 SER A N 1
ATOM 764 C CA . SER A 1 104 ? 1.996 36.306 29.393 1.00 81.54 104 SER A CA 1
ATOM 765 C C . SER A 1 104 ? 1.987 36.454 30.905 1.00 81.65 104 SER A C 1
ATOM 766 O O . SER A 1 104 ? 0.948 36.801 31.458 1.00 82.14 104 SER A O 1
ATOM 769 N N . MET A 1 105 ? 3.143 36.227 31.556 1.00 76.34 105 MET A N 1
ATOM 770 C CA A MET A 1 105 ? 3.287 36.389 33.001 0.60 73.72 105 MET A CA 1
ATOM 771 C CA B MET A 1 105 ? 3.341 36.380 32.997 0.40 75.05 105 MET A CA 1
ATOM 772 C C . MET A 1 105 ? 3.262 37.878 33.336 1.00 76.74 105 MET A C 1
ATOM 773 O O . MET A 1 105 ? 2.578 38.272 34.282 1.00 76.68 105 MET A O 1
ATOM 782 N N . LEU A 1 106 ? 3.976 38.706 32.542 1.00 70.80 106 LEU A N 1
ATOM 783 C CA . LEU A 1 106 ? 4.039 40.154 32.709 1.00 69.25 106 LEU A CA 1
ATOM 784 C C . LEU A 1 106 ? 2.659 40.786 32.567 1.00 74.03 106 LEU A C 1
ATOM 785 O O . LEU A 1 106 ? 2.231 41.493 33.475 1.00 71.72 106 LEU A O 1
ATOM 790 N N . LYS A 1 107 ? 1.913 40.405 31.515 1.00 73.99 107 LYS A N 1
ATOM 791 C CA . LYS A 1 107 ? 0.533 40.824 31.292 1.00 75.28 107 LYS A CA 1
ATOM 792 C C . LYS A 1 107 ? -0.343 40.364 32.473 1.00 78.61 107 LYS A C 1
ATOM 793 O O . LYS A 1 107 ? -1.173 41.137 32.931 1.00 78.02 107 LYS A O 1
ATOM 799 N N . TYR A 1 108 ? -0.128 39.136 33.000 1.00 74.59 108 TYR A N 1
ATOM 800 C CA . TYR A 1 108 ? -0.905 38.639 34.145 1.00 73.83 108 TYR A CA 1
ATOM 801 C C . TYR A 1 108 ? -0.617 39.437 35.421 1.00 74.39 108 TYR A C 1
ATOM 802 O O . TYR A 1 108 ? -1.560 39.766 36.138 1.00 72.03 108 TYR A O 1
ATOM 811 N N . MET A 1 109 ? 0.685 39.700 35.724 1.00 70.58 109 MET A N 1
ATOM 812 C CA . MET A 1 109 ? 1.125 40.508 36.882 1.00 70.05 109 MET A CA 1
ATOM 813 C C . MET A 1 109 ? 0.464 41.918 36.796 1.00 73.09 109 MET A C 1
ATOM 814 O O . MET A 1 109 ? -0.046 42.446 37.791 1.00 70.84 109 MET A O 1
ATOM 819 N N . GLY A 1 110 ? 0.436 42.459 35.583 1.00 70.79 110 GLY A N 1
ATOM 820 C CA . GLY A 1 110 ? -0.151 43.756 35.295 1.00 72.52 110 GLY A CA 1
ATOM 821 C C . GLY A 1 110 ? -1.642 43.833 35.499 1.00 79.35 110 GLY A C 1
ATOM 822 O O . GLY A 1 110 ? -2.125 44.794 36.088 1.00 81.30 110 GLY A O 1
ATOM 823 N N . ARG A 1 111 ? -2.370 42.816 35.036 1.00 77.15 111 ARG A N 1
ATOM 824 C CA . ARG A 1 111 ? -3.834 42.732 35.096 1.00 78.02 111 ARG A CA 1
ATOM 825 C C . ARG A 1 111 ? -4.403 42.240 36.433 1.00 83.41 111 ARG A C 1
ATOM 826 O O . ARG A 1 111 ? -5.482 42.673 36.809 1.00 87.24 111 ARG A O 1
ATOM 834 N N . THR A 1 112 ? -3.732 41.314 37.129 1.00 77.66 112 THR A N 1
ATOM 835 C CA . THR A 1 112 ? -4.278 40.767 38.373 1.00 76.42 112 THR A CA 1
ATOM 836 C C . THR A 1 112 ? -3.500 41.145 39.634 1.00 75.30 112 THR A C 1
ATOM 837 O O . THR A 1 112 ? -4.064 41.791 40.511 1.00 76.49 112 THR A O 1
ATOM 841 N N . SER A 1 113 ? -2.247 40.707 39.749 1.00 67.64 113 SER A N 1
ATOM 842 C CA . SER A 1 113 ? -1.391 40.950 40.922 1.00 65.87 113 SER A CA 1
ATOM 843 C C . SER A 1 113 ? -1.294 42.422 41.290 1.00 70.87 113 SER A C 1
ATOM 844 O O . SER A 1 113 ? -1.387 42.759 42.469 1.00 70.92 113 SER A O 1
ATOM 847 N N . TYR A 1 114 ? -1.088 43.294 40.282 1.00 68.34 114 TYR A N 1
ATOM 848 C CA . TYR A 1 114 ? -0.963 44.750 40.450 1.00 67.92 114 TYR A CA 1
ATOM 849 C C . TYR A 1 114 ? -2.191 45.306 41.145 1.00 74.93 114 TYR A C 1
ATOM 850 O O . TYR A 1 114 ? -2.056 46.057 42.110 1.00 75.37 114 TYR A O 1
ATOM 859 N N . ARG A 1 115 ? -3.384 44.911 40.672 1.00 74.21 115 ARG A N 1
ATOM 860 C CA . ARG A 1 115 ? -4.677 45.307 41.242 1.00 76.09 115 ARG A CA 1
ATOM 861 C C . ARG A 1 115 ? -4.725 44.880 42.721 1.00 80.04 115 ARG A C 1
ATOM 862 O O . ARG A 1 115 ? -4.815 45.744 43.588 1.00 79.41 115 ARG A O 1
ATOM 870 N N . CYS A 1 116 ? -4.544 43.565 42.999 1.00 75.95 116 CYS A N 1
ATOM 871 C CA . CYS A 1 116 ? -4.505 42.965 44.341 1.00 75.47 116 CYS A CA 1
ATOM 872 C C . CYS A 1 116 ? -3.570 43.734 45.297 1.00 75.73 116 CYS A C 1
ATOM 873 O O . CYS A 1 116 ? -3.968 44.098 46.409 1.00 74.11 116 CYS A O 1
ATOM 876 N N . TRP A 1 117 ? -2.356 44.045 44.820 1.00 72.00 117 TRP A N 1
ATOM 877 C CA . TRP A 1 117 ? -1.335 44.749 45.595 1.00 71.89 117 TRP A CA 1
ATOM 878 C C . TRP A 1 117 ? -1.695 46.167 46.075 1.00 77.74 117 TRP A C 1
ATOM 879 O O . TRP A 1 117 ? -1.092 46.654 47.030 1.00 78.39 117 TRP A O 1
ATOM 890 N N . GLY A 1 118 ? -2.717 46.777 45.478 1.00 74.39 118 GLY A N 1
ATOM 891 C CA . GLY A 1 118 ? -3.227 48.060 45.946 1.00 75.82 118 GLY A CA 1
ATOM 892 C C . GLY A 1 118 ? -3.873 47.905 47.316 1.00 82.77 118 GLY A C 1
ATOM 893 O O . GLY A 1 118 ? -3.891 48.837 48.122 1.00 82.51 118 GLY A O 1
ATOM 894 N N . HIS A 1 119 ? -4.356 46.689 47.603 1.00 82.78 119 HIS A N 1
ATOM 895 C CA . HIS A 1 119 ? -4.974 46.321 48.876 1.00 84.99 119 HIS A CA 1
ATOM 896 C C . HIS A 1 119 ? -3.962 45.643 49.831 1.00 84.74 119 HIS A C 1
ATOM 897 O O . HIS A 1 119 ? -4.390 44.923 50.732 1.00 84.93 119 HIS A O 1
ATOM 904 N N . LEU A 1 120 ? -2.642 45.928 49.675 1.00 78.04 120 LEU A N 1
ATOM 905 C CA . LEU A 1 120 ? -1.561 45.348 50.492 1.00 75.64 120 LEU A CA 1
ATOM 906 C C . LEU A 1 120 ? -1.718 45.621 51.985 1.00 82.00 120 LEU A C 1
ATOM 907 O O . LEU A 1 120 ? -1.575 44.691 52.787 1.00 82.58 120 LEU A O 1
ATOM 912 N N . ALA A 1 121 ? -1.997 46.881 52.347 1.00 79.01 121 ALA A N 1
ATOM 913 C CA . ALA A 1 121 ? -2.152 47.320 53.732 1.00 81.05 121 ALA A CA 1
ATOM 914 C C . ALA A 1 121 ? -3.230 46.523 54.467 1.00 88.99 121 ALA A C 1
ATOM 915 O O . ALA A 1 121 ? -3.010 46.151 55.620 1.00 91.26 121 ALA A O 1
ATOM 917 N N . ASP A 1 122 ? -4.342 46.179 53.779 1.00 84.86 122 ASP A N 1
ATOM 918 C CA . ASP A 1 122 ? -5.408 45.386 54.380 1.00 85.69 122 ASP A CA 1
ATOM 919 C C . ASP A 1 122 ? -5.073 43.918 54.449 1.00 88.52 122 ASP A C 1
ATOM 920 O O . ASP A 1 122 ? -5.476 43.267 55.408 1.00 90.07 122 ASP A O 1
ATOM 925 N N . ALA A 1 123 ? -4.345 43.381 53.441 1.00 82.41 123 ALA A N 1
ATOM 926 C CA . ALA A 1 123 ? -3.897 41.976 53.427 1.00 80.05 123 ALA A CA 1
ATOM 927 C C . ALA A 1 123 ? -2.914 41.770 54.580 1.00 82.49 123 ALA A C 1
ATOM 928 O O . ALA A 1 123 ? -2.984 40.768 55.258 1.00 83.08 123 ALA A O 1
ATOM 930 N N . VAL A 1 124 ? -2.070 42.764 54.854 1.00 79.93 124 VAL A N 1
ATOM 931 C CA . VAL A 1 124 ? -1.147 42.784 55.992 1.00 80.05 124 VAL A CA 1
ATOM 932 C C . VAL A 1 124 ? -2.001 42.928 57.277 1.00 88.79 124 VAL A C 1
ATOM 933 O O . VAL A 1 124 ? -1.876 42.087 58.162 1.00 90.28 124 VAL A O 1
ATOM 937 N N . ARG A 1 125 ? -2.889 43.956 57.341 1.00 86.59 125 ARG A N 1
ATOM 938 C CA . ARG A 1 125 ? -3.799 44.223 58.463 1.00 89.38 125 ARG A CA 1
ATOM 939 C C . ARG A 1 125 ? -4.605 42.998 58.903 1.00 96.28 125 ARG A C 1
ATOM 940 O O . ARG A 1 125 ? -4.647 42.702 60.092 1.00 98.36 125 ARG A O 1
ATOM 948 N N . GLU A 1 126 ? -5.226 42.286 57.949 1.00 93.20 126 GLU A N 1
ATOM 949 C CA . GLU A 1 126 ? -6.118 41.157 58.210 1.00 94.51 126 GLU A CA 1
ATOM 950 C C . GLU A 1 126 ? -5.481 39.799 58.181 1.00 99.88 126 GLU A C 1
ATOM 951 O O . GLU A 1 126 ? -6.066 38.845 58.714 1.00 103.50 126 GLU A O 1
ATOM 957 N N . GLY A 1 127 ? -4.341 39.685 57.509 1.00 92.38 127 GLY A N 1
ATOM 958 C CA . GLY A 1 127 ? -3.644 38.417 57.351 1.00 89.65 127 GLY A CA 1
ATOM 959 C C . GLY A 1 127 ? -4.335 37.485 56.378 1.00 92.64 127 GLY A C 1
ATOM 960 O O . GLY A 1 127 ? -4.200 36.259 56.494 1.00 92.44 127 GLY A O 1
ATOM 961 N N . ARG A 1 128 ? -5.046 38.052 55.384 1.00 88.16 128 ARG A N 1
ATOM 962 C CA . ARG A 1 128 ? -5.766 37.248 54.388 1.00 87.62 128 ARG A CA 1
ATOM 963 C C . ARG A 1 128 ? -5.751 37.858 52.969 1.00 88.28 128 ARG A C 1
ATOM 964 O O . ARG A 1 128 ? -5.512 39.059 52.823 1.00 87.74 128 ARG A O 1
ATOM 972 N N . ASN A 1 129 ? -6.043 37.029 51.937 1.00 83.28 129 ASN A N 1
ATOM 973 C CA . ASN A 1 129 ? -6.128 37.464 50.543 1.00 82.75 129 ASN A CA 1
ATOM 974 C C . ASN A 1 129 ? -7.309 38.423 50.254 1.00 91.22 129 ASN A C 1
ATOM 975 O O . ASN A 1 129 ? -8.259 38.488 51.038 1.00 92.71 129 ASN A O 1
ATOM 980 N N . GLN A 1 130 ? -7.233 39.166 49.133 1.00 88.53 130 GLN A N 1
ATOM 981 C CA . GLN A 1 130 ? -8.197 40.207 48.793 1.00 90.02 130 GLN A CA 1
ATOM 982 C C . GLN A 1 130 ? -8.949 40.052 47.459 1.00 97.01 130 GLN A C 1
ATOM 983 O O . GLN A 1 130 ? -9.289 41.066 46.853 1.00 97.61 130 GLN A O 1
ATOM 989 N N . TYR A 1 131 ? -9.237 38.829 47.006 1.00 95.88 131 TYR A N 1
ATOM 990 C CA . TYR A 1 131 ? -9.983 38.660 45.750 1.00 98.07 131 TYR A CA 1
ATOM 991 C C . TYR A 1 131 ? -11.391 39.272 45.813 1.00 107.53 131 TYR A C 1
ATOM 992 O O . TYR A 1 131 ? -11.848 39.860 44.825 1.00 108.67 131 TYR A O 1
ATOM 1001 N N . LEU A 1 132 ? -12.067 39.149 46.973 1.00 106.49 132 LEU A N 1
ATOM 1002 C CA . LEU A 1 132 ? -13.395 39.725 47.150 1.00 109.68 132 LEU A CA 1
ATOM 1003 C C . LEU A 1 132 ? -13.334 41.265 47.174 1.00 113.79 132 LEU A C 1
ATOM 1004 O O . LEU A 1 132 ? -14.207 41.920 46.592 1.00 116.38 132 LEU A O 1
ATOM 1009 N N . GLU A 1 133 ? -12.297 41.840 47.822 1.00 107.11 133 GLU A N 1
ATOM 1010 C CA . GLU A 1 133 ? -12.146 43.303 47.938 1.00 106.52 133 GLU A CA 1
ATOM 1011 C C . GLU A 1 133 ? -11.662 43.955 46.651 1.00 105.72 133 GLU A C 1
ATOM 1012 O O . GLU A 1 133 ? -11.885 45.141 46.467 1.00 106.37 133 GLU A O 1
ATOM 1018 N N . THR A 1 134 ? -10.992 43.187 45.773 1.00 99.28 134 THR A N 1
ATOM 1019 C CA . THR A 1 134 ? -10.416 43.671 44.513 1.00 97.56 134 THR A CA 1
ATOM 1020 C C . THR A 1 134 ? -11.299 43.386 43.308 1.00 103.49 134 THR A C 1
ATOM 1021 O O . THR A 1 134 ? -11.466 44.271 42.470 1.00 102.76 134 THR A O 1
ATOM 1025 N N . PHE A 1 135 ? -11.775 42.134 43.170 1.00 102.52 135 PHE A N 1
ATOM 1026 C CA . PHE A 1 135 ? -12.538 41.710 42.001 1.00 105.01 135 PHE A CA 1
ATOM 1027 C C . PHE A 1 135 ? -14.026 41.466 42.218 1.00 115.56 135 PHE A C 1
ATOM 1028 O O . PHE A 1 135 ? -14.746 41.245 41.239 1.00 116.24 135 PHE A O 1
ATOM 1036 N N . GLY A 1 136 ? -14.467 41.486 43.478 1.00 116.82 136 GLY A N 1
ATOM 1037 C CA . GLY A 1 136 ? -15.853 41.203 43.857 1.00 121.39 136 GLY A CA 1
ATOM 1038 C C . GLY A 1 136 ? -16.165 39.712 43.858 1.00 129.37 136 GLY A C 1
ATOM 1039 O O . GLY A 1 136 ? -17.250 39.290 44.276 1.00 131.69 136 GLY A O 1
ATOM 1040 N N . VAL A 1 137 ? -15.192 38.905 43.399 1.00 125.79 137 VAL A N 1
ATOM 1041 C CA . VAL A 1 137 ? -15.266 37.457 43.246 1.00 126.88 137 VAL A CA 1
ATOM 1042 C C . VAL A 1 137 ? -14.957 36.691 44.564 1.00 131.01 137 VAL A C 1
ATOM 1043 O O . VAL A 1 137 ? -13.842 36.824 45.101 1.00 128.75 137 VAL A O 1
ATOM 1047 N N . PRO A 1 138 ? -15.919 35.848 45.054 1.00 128.91 138 PRO A N 1
ATOM 1048 C CA . PRO A 1 138 ? -15.662 35.049 46.271 1.00 127.54 138 PRO A CA 1
ATOM 1049 C C . PRO A 1 138 ? -14.493 34.064 46.101 1.00 126.53 138 PRO A C 1
ATOM 1050 O O . PRO A 1 138 ? -14.406 33.362 45.087 1.00 124.52 138 PRO A O 1
ATOM 1054 N N . ALA A 1 139 ? -13.581 34.045 47.091 1.00 121.47 139 ALA A N 1
ATOM 1055 C CA . ALA A 1 139 ? -12.375 33.206 47.093 1.00 118.61 139 ALA A CA 1
ATOM 1056 C C . ALA A 1 139 ? -12.389 32.052 48.108 1.00 122.41 139 ALA A C 1
ATOM 1057 O O . ALA A 1 139 ? -11.317 31.529 48.430 1.00 120.37 139 ALA A O 1
ATOM 1059 N N . GLU A 1 140 ? -13.588 31.619 48.577 1.00 121.48 140 GLU A N 1
ATOM 1060 C CA . GLU A 1 140 ? -13.736 30.511 49.549 1.00 121.59 140 GLU A CA 1
ATOM 1061 C C . GLU A 1 140 ? -13.108 29.170 49.084 1.00 121.92 140 GLU A C 1
ATOM 1062 O O . GLU A 1 140 ? -12.695 28.345 49.904 1.00 120.09 140 GLU A O 1
ATOM 1068 N N . GLU A 1 141 ? -13.034 28.994 47.755 1.00 117.59 141 GLU A N 1
ATOM 1069 C CA . GLU A 1 141 ? -12.383 27.927 46.994 1.00 115.49 141 GLU A CA 1
ATOM 1070 C C . GLU A 1 141 ? -11.393 28.754 46.136 1.00 117.47 141 GLU A C 1
ATOM 1071 O O . GLU A 1 141 ? -11.833 29.517 45.261 1.00 119.17 141 GLU A O 1
ATOM 1077 N N . LEU A 1 142 ? -10.083 28.711 46.481 1.00 109.62 142 LEU A N 1
ATOM 1078 C CA . LEU A 1 142 ? -9.019 29.524 45.862 1.00 106.46 142 LEU A CA 1
ATOM 1079 C C . LEU A 1 142 ? -8.993 29.642 44.330 1.00 109.71 142 LEU A C 1
ATOM 1080 O O . LEU A 1 142 ? -8.955 30.764 43.801 1.00 109.35 142 LEU A O 1
ATOM 1085 N N . PHE A 1 143 ? -9.012 28.492 43.633 1.00 105.64 143 PHE A N 1
ATOM 1086 C CA . PHE A 1 143 ? -8.941 28.433 42.175 1.00 105.17 143 PHE A CA 1
ATOM 1087 C C . PHE A 1 143 ? -10.201 28.875 41.372 1.00 111.15 143 PHE A C 1
ATOM 1088 O O . PHE A 1 143 ? -10.044 29.287 40.218 1.00 111.56 143 PHE A O 1
ATOM 1096 N N . THR A 1 144 ? -11.413 28.898 41.989 1.00 108.31 144 THR A N 1
ATOM 1097 C CA . THR A 1 144 ? -12.594 29.439 41.283 1.00 110.62 144 THR A CA 1
ATOM 1098 C C . THR A 1 144 ? -12.469 30.975 41.196 1.00 113.57 144 THR A C 1
ATOM 1099 O O . THR A 1 144 ? -12.975 31.589 40.247 1.00 115.24 144 THR A O 1
ATOM 1103 N N . ALA A 1 145 ? -11.758 31.582 42.176 1.00 108.16 145 ALA A N 1
ATOM 1104 C CA . ALA A 1 145 ? -11.462 33.018 42.215 1.00 108.06 145 ALA A CA 1
ATOM 1105 C C . ALA A 1 145 ? -10.338 33.344 41.204 1.00 110.48 145 ALA A C 1
ATOM 1106 O O . ALA A 1 145 ? -10.429 34.355 40.498 1.00 110.32 145 ALA A O 1
ATOM 1108 N N . ILE A 1 146 ? -9.296 32.462 41.127 1.00 105.07 146 ILE A N 1
ATOM 1109 C CA . ILE A 1 146 ? -8.152 32.553 40.198 1.00 102.98 146 ILE A CA 1
ATOM 1110 C C . ILE A 1 146 ? -8.624 32.321 38.726 1.00 109.73 146 ILE A C 1
ATOM 1111 O O . ILE A 1 146 ? -8.177 33.047 37.834 1.00 109.01 146 ILE A O 1
ATOM 1116 N N . TYR A 1 147 ? -9.522 31.321 38.480 1.00 108.30 147 TYR A N 1
ATOM 1117 C CA . TYR A 1 147 ? -10.083 31.039 37.146 1.00 110.56 147 TYR A CA 1
ATOM 1118 C C . TYR A 1 147 ? -11.535 31.563 37.069 1.00 118.11 147 TYR A C 1
ATOM 1119 O O . TYR A 1 147 ? -12.473 30.810 36.782 1.00 119.09 147 TYR A O 1
ATOM 1128 N N . ARG A 1 148 ? -11.707 32.873 37.331 1.00 116.49 148 ARG A N 1
ATOM 1129 C CA . ARG A 1 148 ? -13.004 33.558 37.325 1.00 119.31 148 ARG A CA 1
ATOM 1130 C C . ARG A 1 148 ? -13.720 33.605 35.950 1.00 126.79 148 ARG A C 1
ATOM 1131 O O . ARG A 1 148 ? -14.913 33.926 35.899 1.00 129.88 148 ARG A O 1
ATOM 1139 N N . SER A 1 149 ? -12.995 33.237 34.852 1.00 122.39 149 SER A N 1
ATOM 1140 C CA . SER A 1 149 ? -13.474 33.124 33.457 1.00 124.37 149 SER A CA 1
ATOM 1141 C C . SER A 1 149 ? -12.548 32.218 32.596 1.00 126.29 149 SER A C 1
ATOM 1142 O O . SER A 1 149 ? -11.397 31.977 32.983 1.00 123.17 149 SER A O 1
ATOM 1145 N N . GLU A 1 150 ? -13.057 31.730 31.433 1.00 124.38 150 GLU A N 1
ATOM 1146 C CA . GLU A 1 150 ? -12.321 30.877 30.488 1.00 123.71 150 GLU A CA 1
ATOM 1147 C C . GLU A 1 150 ? -11.036 31.548 29.958 1.00 124.60 150 GLU A C 1
ATOM 1148 O O . GLU A 1 150 ? -9.959 30.950 30.041 1.00 122.25 150 GLU A O 1
ATOM 1154 N N . GLY A 1 151 ? -11.162 32.787 29.469 1.00 120.55 151 GLY A N 1
ATOM 1155 C CA . GLY A 1 151 ? -10.057 33.591 28.956 1.00 118.54 151 GLY A CA 1
ATOM 1156 C C . GLY A 1 151 ? -9.044 33.942 30.029 1.00 118.11 151 GLY A C 1
ATOM 1157 O O . GLY A 1 151 ? -7.858 34.133 29.732 1.00 116.15 151 GLY A O 1
ATOM 1158 N N . GLU A 1 152 ? -9.515 34.023 31.294 1.00 112.63 152 GLU A N 1
ATOM 1159 C CA . GLU A 1 152 ? -8.693 34.310 32.469 1.00 108.98 152 GLU A CA 1
ATOM 1160 C C . GLU A 1 152 ? -7.947 33.037 32.924 1.00 107.62 152 GLU A C 1
ATOM 1161 O O . GLU A 1 152 ? -6.825 33.129 33.423 1.00 104.36 152 GLU A O 1
ATOM 1167 N N . ARG A 1 153 ? -8.533 31.852 32.675 1.00 103.58 153 ARG A N 1
ATOM 1168 C CA . ARG A 1 153 ? -7.884 30.570 32.969 1.00 100.54 153 ARG A CA 1
ATOM 1169 C C . ARG A 1 153 ? -6.789 30.291 31.925 1.00 103.18 153 ARG A C 1
ATOM 1170 O O . ARG A 1 153 ? -5.699 29.868 32.308 1.00 100.72 153 ARG A O 1
ATOM 1178 N N . LEU A 1 154 ? -7.062 30.575 30.621 1.00 101.11 154 LEU A N 1
ATOM 1179 C CA . LEU A 1 154 ? -6.079 30.450 29.538 1.00 100.43 154 LEU A CA 1
ATOM 1180 C C . LEU A 1 154 ? -4.883 31.373 29.824 1.00 101.21 154 LEU A C 1
ATOM 1181 O O . LEU A 1 154 ? -3.744 30.905 29.756 1.00 101.38 154 LEU A O 1
ATOM 1186 N N . GLN A 1 155 ? -5.141 32.638 30.220 1.00 93.91 155 GLN A N 1
ATOM 1187 C CA . GLN A 1 155 ? -4.089 33.602 30.557 1.00 91.37 155 GLN A CA 1
ATOM 1188 C C . GLN A 1 155 ? -3.234 33.127 31.743 1.00 89.95 155 GLN A C 1
ATOM 1189 O O . GLN A 1 155 ? -2.005 33.153 31.633 1.00 88.65 155 GLN A O 1
ATOM 1195 N N . PHE A 1 156 ? -3.866 32.658 32.841 1.00 83.81 156 PHE A N 1
ATOM 1196 C CA . PHE A 1 156 ? -3.144 32.137 34.010 1.00 81.36 156 PHE A CA 1
ATOM 1197 C C . PHE A 1 156 ? -2.200 30.995 33.575 1.00 84.50 156 PHE A C 1
ATOM 1198 O O . PHE A 1 156 ? -1.007 31.010 33.899 1.00 82.94 156 PHE A O 1
ATOM 1206 N N . MET A 1 157 ? -2.748 30.033 32.807 1.00 80.84 157 MET A N 1
ATOM 1207 C CA . MET A 1 157 ? -2.055 28.853 32.285 1.00 79.46 157 MET A CA 1
ATOM 1208 C C . MET A 1 157 ? -0.900 29.191 31.363 1.00 83.44 157 MET A C 1
ATOM 1209 O O . MET A 1 157 ? 0.150 28.546 31.443 1.00 82.01 157 MET A O 1
ATOM 1214 N N . GLN A 1 158 ? -1.088 30.217 30.492 1.00 81.10 158 GLN A N 1
ATOM 1215 C CA . GLN A 1 158 ? -0.062 30.668 29.559 1.00 81.11 158 GLN A CA 1
ATOM 1216 C C . GLN A 1 158 ? 1.038 31.361 30.356 1.00 80.95 158 GLN A C 1
ATOM 1217 O O . GLN A 1 158 ? 2.214 31.218 30.024 1.00 78.93 158 GLN A O 1
ATOM 1223 N N . ALA A 1 159 ? 0.645 32.106 31.409 1.00 77.22 159 ALA A N 1
ATOM 1224 C CA . ALA A 1 159 ? 1.550 32.882 32.259 1.00 76.36 159 ALA A CA 1
ATOM 1225 C C . ALA A 1 159 ? 2.491 31.982 33.020 1.00 80.77 159 ALA A C 1
ATOM 1226 O O . ALA A 1 159 ? 3.711 32.162 32.947 1.00 81.25 159 ALA A O 1
ATOM 1228 N N . LEU A 1 160 ? 1.933 30.981 33.698 1.00 78.01 160 LEU A N 1
ATOM 1229 C CA . LEU A 1 160 ? 2.699 30.027 34.500 1.00 77.07 160 LEU A CA 1
ATOM 1230 C C . LEU A 1 160 ? 3.696 29.126 33.775 1.00 78.43 160 LEU A C 1
ATOM 1231 O O . LEU A 1 160 ? 4.753 28.835 34.340 1.00 76.22 160 LEU A O 1
ATOM 1236 N N . GLN A 1 161 ? 3.415 28.756 32.511 1.00 75.32 161 GLN A N 1
ATOM 1237 C CA . GLN A 1 161 ? 4.312 27.895 31.729 1.00 76.37 161 GLN A CA 1
ATOM 1238 C C . GLN A 1 161 ? 5.657 28.528 31.376 1.00 81.23 161 GLN A C 1
ATOM 1239 O O . GLN A 1 161 ? 6.667 27.829 31.192 1.00 81.46 161 GLN A O 1
ATOM 1245 N N . GLU A 1 162 ? 5.652 29.868 31.297 1.00 78.04 162 GLU A N 1
ATOM 1246 C CA . GLU A 1 162 ? 6.764 30.709 30.899 1.00 76.92 162 GLU A CA 1
ATOM 1247 C C . GLU A 1 162 ? 8.047 30.585 31.711 1.00 78.78 162 GLU A C 1
ATOM 1248 O O . GLU A 1 162 ? 9.129 30.546 31.104 1.00 79.51 162 GLU A O 1
ATOM 1254 N N . VAL A 1 163 ? 7.953 30.464 33.055 1.00 72.49 163 VAL A N 1
ATOM 1255 C CA . VAL A 1 163 ? 9.168 30.340 33.875 1.00 71.51 163 VAL A CA 1
ATOM 1256 C C . VAL A 1 163 ? 9.992 29.070 33.561 1.00 77.37 163 VAL A C 1
ATOM 1257 O O . VAL A 1 163 ? 11.236 29.106 33.587 1.00 79.12 163 VAL A O 1
ATOM 1261 N N . TRP A 1 164 ? 9.295 27.974 33.207 1.00 71.43 164 TRP A N 1
ATOM 1262 C CA . TRP A 1 164 ? 9.951 26.711 32.906 1.00 70.77 164 TRP A CA 1
ATOM 1263 C C . TRP A 1 164 ? 10.841 26.706 31.664 1.00 79.25 164 TRP A C 1
ATOM 1264 O O . TRP A 1 164 ? 11.775 25.903 31.585 1.00 81.08 164 TRP A O 1
ATOM 1275 N N . SER A 1 165 ? 10.627 27.663 30.749 1.00 77.22 165 SER A N 1
ATOM 1276 C CA . SER A 1 165 ? 11.460 27.831 29.556 1.00 80.03 165 SER A CA 1
ATOM 1277 C C . SER A 1 165 ? 12.880 28.301 29.947 1.00 85.97 165 SER A C 1
ATOM 1278 O O . SER A 1 165 ? 13.831 28.065 29.200 1.00 87.91 165 SER A O 1
ATOM 1281 N N . VAL A 1 166 ? 13.011 28.939 31.131 1.00 81.44 166 VAL A N 1
ATOM 1282 C CA . VAL A 1 166 ? 14.281 29.424 31.686 1.00 81.67 166 VAL A CA 1
ATOM 1283 C C . VAL A 1 166 ? 14.753 28.616 32.898 1.00 85.22 166 VAL A C 1
ATOM 1284 O O . VAL A 1 166 ? 15.938 28.347 33.004 1.00 86.15 166 VAL A O 1
ATOM 1288 N N . ASN A 1 167 ? 13.837 28.280 33.832 1.00 80.65 167 ASN A N 1
ATOM 1289 C CA . ASN A 1 167 ? 14.144 27.585 35.091 1.00 78.77 167 ASN A CA 1
ATOM 1290 C C . ASN A 1 167 ? 13.951 26.054 35.074 1.00 81.85 167 ASN A C 1
ATOM 1291 O O . ASN A 1 167 ? 14.427 25.382 35.994 1.00 81.58 167 ASN A O 1
ATOM 1296 N N . GLY A 1 168 ? 13.257 25.533 34.060 1.00 77.37 168 GLY A N 1
ATOM 1297 C CA . GLY A 1 168 ? 12.938 24.115 33.922 1.00 77.15 168 GLY A CA 1
ATOM 1298 C C . GLY A 1 168 ? 14.086 23.140 34.074 1.00 83.25 168 GLY A C 1
ATOM 1299 O O . GLY A 1 168 ? 14.003 22.225 34.899 1.00 82.82 168 GLY A O 1
ATOM 1300 N N . ARG A 1 169 ? 15.169 23.326 33.292 1.00 82.21 169 ARG A N 1
ATOM 1301 C CA . ARG A 1 169 ? 16.329 22.426 33.307 1.00 83.90 169 ARG A CA 1
ATOM 1302 C C . ARG A 1 169 ? 17.028 22.309 34.661 1.00 87.21 169 ARG A C 1
ATOM 1303 O O . ARG A 1 169 ? 17.410 21.199 35.040 1.00 88.13 169 ARG A O 1
ATOM 1311 N N . SER A 1 170 ? 17.178 23.439 35.379 1.00 81.66 170 SER A N 1
ATOM 1312 C CA . SER A 1 170 ? 17.831 23.526 36.692 1.00 80.22 170 SER A CA 1
ATOM 1313 C C . SER A 1 170 ? 17.137 22.587 37.705 1.00 80.65 170 SER A C 1
ATOM 1314 O O . SER A 1 170 ? 17.782 21.723 38.288 1.00 79.86 170 SER A O 1
ATOM 1317 N N . VAL A 1 171 ? 15.827 22.762 37.888 1.00 74.65 171 VAL A N 1
ATOM 1318 C CA . VAL A 1 171 ? 15.014 22.017 38.846 1.00 72.23 171 VAL A CA 1
ATOM 1319 C C . VAL A 1 171 ? 14.878 20.542 38.549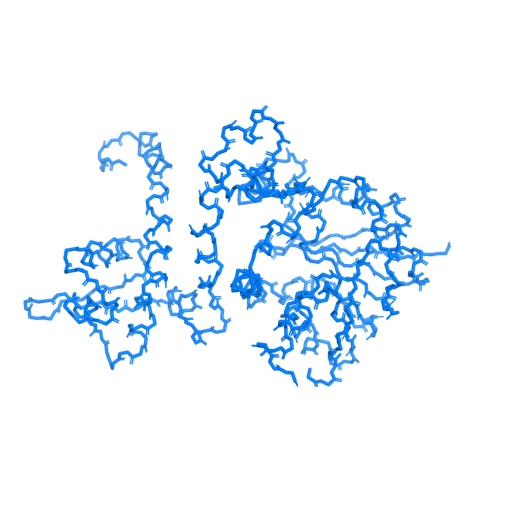 1.00 77.75 171 VAL A C 1
ATOM 1320 O O . VAL A 1 171 ? 14.975 19.729 39.468 1.00 78.51 171 VAL A O 1
ATOM 1324 N N . LEU A 1 172 ? 14.701 20.184 37.271 1.00 74.49 172 LEU A N 1
ATOM 1325 C CA . LEU A 1 172 ? 14.545 18.790 36.887 1.00 74.60 172 LEU A CA 1
ATOM 1326 C C . LEU A 1 172 ? 15.852 17.993 36.893 1.00 81.37 172 LEU A C 1
ATOM 1327 O O . LEU A 1 172 ? 15.806 16.763 37.056 1.00 82.45 172 LEU A O 1
ATOM 1332 N N . THR A 1 173 ? 17.013 18.690 36.762 1.00 77.27 173 THR A N 1
ATOM 1333 C CA . THR A 1 173 ? 18.342 18.051 36.785 1.00 79.29 173 THR A CA 1
ATOM 1334 C C . THR A 1 173 ? 19.140 18.213 38.092 1.00 80.15 173 THR A C 1
ATOM 1335 O O . THR A 1 173 ? 20.240 17.667 38.188 1.00 80.89 173 THR A O 1
ATOM 1339 N N . ALA A 1 174 ? 18.567 18.901 39.105 1.00 73.16 174 ALA A N 1
ATOM 1340 C CA . ALA A 1 174 ? 19.137 19.064 40.448 1.00 72.20 174 ALA A CA 1
ATOM 1341 C C . ALA A 1 174 ? 19.407 17.648 41.062 1.00 80.47 174 ALA A C 1
ATOM 1342 O O . ALA A 1 174 ? 20.430 17.436 41.710 1.00 84.08 174 ALA A O 1
ATOM 1344 N N . PHE A 1 175 ? 18.486 16.695 40.825 1.00 74.74 175 PHE A N 1
ATOM 1345 C CA . PHE A 1 175 ? 18.553 15.288 41.229 1.00 73.98 175 PHE A CA 1
ATOM 1346 C C . PHE A 1 175 ? 18.354 14.435 39.975 1.00 78.61 175 PHE A C 1
ATOM 1347 O O . PHE A 1 175 ? 17.664 14.855 3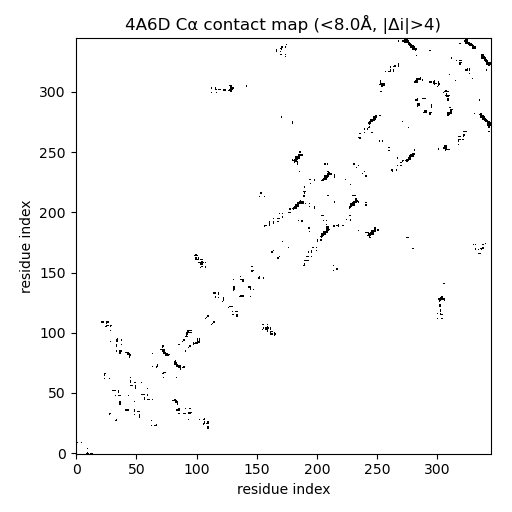9.044 1.00 79.04 175 PHE A O 1
ATOM 1355 N N . ASP A 1 176 ? 18.946 13.243 39.957 1.00 76.19 176 ASP A N 1
ATOM 1356 C CA . ASP A 1 176 ? 18.835 12.290 38.860 1.00 76.75 176 ASP A CA 1
ATOM 1357 C C . ASP A 1 176 ? 17.521 11.524 39.008 1.00 78.69 176 ASP A C 1
ATOM 1358 O O . ASP A 1 176 ? 17.388 10.601 39.825 1.00 77.48 176 ASP A O 1
ATOM 1363 N N . LEU A 1 177 ? 16.554 11.937 38.197 1.00 74.33 177 LEU A N 1
ATOM 1364 C CA . LEU A 1 177 ? 15.193 11.424 38.192 1.00 71.40 177 LEU A CA 1
ATOM 1365 C C . LEU A 1 177 ? 14.994 10.235 37.259 1.00 78.11 177 LEU A C 1
ATOM 1366 O O . LEU A 1 177 ? 13.885 9.695 37.197 1.00 78.36 177 LEU A O 1
ATOM 1371 N N . SER A 1 178 ? 16.058 9.789 36.569 1.00 76.56 178 SER A N 1
ATOM 1372 C CA . SER A 1 178 ? 16.005 8.634 35.662 1.00 78.31 178 SER A CA 1
ATOM 1373 C C . SER A 1 178 ? 15.632 7.362 36.436 1.00 80.71 178 SER A C 1
ATOM 1374 O O . SER A 1 178 ? 15.150 6.390 35.857 1.00 80.99 178 SER A O 1
ATOM 1377 N N . VAL A 1 179 ? 15.831 7.417 37.759 1.00 76.51 179 VAL A N 1
ATOM 1378 C CA . VAL A 1 179 ? 15.564 6.422 38.802 1.00 75.98 179 VAL A CA 1
ATOM 1379 C C . VAL A 1 179 ? 14.037 6.162 38.994 1.00 78.88 179 VAL A C 1
ATOM 1380 O O . VAL A 1 179 ? 13.647 5.148 39.578 1.00 78.18 179 VAL A O 1
ATOM 1384 N N . PHE A 1 180 ? 13.187 7.107 38.513 1.00 73.70 180 PHE A N 1
ATOM 1385 C CA . PHE A 1 180 ? 11.730 7.093 38.612 1.00 70.27 180 PHE A CA 1
ATOM 1386 C C . PHE A 1 180 ? 11.152 6.978 37.207 1.00 75.38 180 PHE A C 1
ATOM 1387 O O . PHE A 1 180 ? 10.869 7.995 36.581 1.00 77.39 180 PHE A O 1
ATOM 1395 N N . PRO A 1 181 ? 10.998 5.769 36.668 1.00 72.51 181 PRO A N 1
ATOM 1396 C CA . PRO A 1 181 ? 10.469 5.639 35.297 1.00 74.05 181 PRO A CA 1
ATOM 1397 C C . PRO A 1 181 ? 9.091 6.253 35.048 1.00 76.82 181 PRO A C 1
ATOM 1398 O O . PRO A 1 181 ? 8.849 6.786 33.978 1.00 77.43 181 PRO A O 1
ATOM 1402 N N . LEU A 1 182 ? 8.195 6.161 36.018 1.00 72.22 182 LEU A N 1
ATOM 1403 C CA . LEU A 1 182 ? 6.849 6.681 35.876 1.00 72.38 182 LEU A CA 1
ATOM 1404 C C . LEU A 1 182 ? 6.658 7.892 36.800 1.00 74.28 182 LEU A C 1
ATOM 1405 O O . LEU A 1 182 ? 6.985 7.824 37.989 1.00 73.14 182 LEU A O 1
ATOM 1410 N N . MET A 1 183 ? 6.208 9.028 36.224 1.00 68.66 183 MET A N 1
ATOM 1411 C CA . MET A 1 183 ? 6.060 10.277 36.982 1.00 66.21 183 MET A CA 1
ATOM 1412 C C . MET A 1 183 ? 4.670 10.867 36.932 1.00 68.43 183 MET A C 1
ATOM 1413 O O . MET A 1 183 ? 3.918 10.609 35.997 1.00 68.13 183 MET A O 1
ATOM 1418 N N . CYS A 1 184 ? 4.350 11.719 37.910 1.00 64.47 184 CYS A N 1
ATOM 1419 C CA . CYS A 1 184 ? 3.069 12.428 37.926 1.00 64.08 184 CYS A CA 1
ATOM 1420 C C . CYS A 1 184 ? 3.275 13.870 38.369 1.00 66.37 184 CYS A C 1
ATOM 1421 O O . CYS A 1 184 ? 3.806 14.109 39.456 1.00 64.36 184 CYS A O 1
ATOM 1424 N N . ASP A 1 185 ? 2.896 14.826 37.505 1.00 64.39 185 ASP A N 1
ATOM 1425 C CA . ASP A 1 185 ? 2.979 16.261 37.830 1.00 63.19 185 ASP A CA 1
ATOM 1426 C C . ASP A 1 185 ? 1.631 16.684 38.395 1.00 62.55 185 ASP A C 1
ATOM 1427 O O . ASP A 1 185 ? 0.658 16.827 37.645 1.00 60.82 185 ASP A O 1
ATOM 1432 N N . LEU A 1 186 ? 1.555 16.769 39.736 1.00 58.72 186 LEU A N 1
ATOM 1433 C CA . LEU A 1 186 ? 0.321 17.110 40.454 1.00 59.04 186 LEU A CA 1
ATOM 1434 C C . LEU A 1 186 ? 0.110 18.578 40.394 1.00 63.54 186 LEU A C 1
ATOM 1435 O O . LEU A 1 186 ? 0.906 19.328 40.961 1.00 64.42 186 LEU A O 1
ATOM 1440 N N . GLY A 1 187 ? -0.921 19.000 39.677 1.00 61.71 187 GLY A N 1
ATOM 1441 C CA . GLY A 1 187 ? -1.188 20.420 39.470 1.00 62.20 187 GLY A CA 1
ATOM 1442 C C . GLY A 1 187 ? -0.275 20.887 38.363 1.00 67.75 187 GLY A C 1
ATOM 1443 O O . GLY A 1 187 ? 0.249 21.993 38.416 1.00 68.69 187 GLY A O 1
ATOM 1444 N N . GLY A 1 188 ? -0.047 20.007 37.389 1.00 65.88 188 GLY A N 1
ATOM 1445 C CA . GLY A 1 188 ? 0.865 20.237 36.273 1.00 66.91 188 GLY A CA 1
ATOM 1446 C C . GLY A 1 188 ? 0.479 21.289 35.255 1.00 74.06 188 GLY A C 1
ATOM 1447 O O . GLY A 1 188 ? 1.289 21.610 34.380 1.00 74.24 188 GLY A O 1
ATOM 1448 N N . GLY A 1 189 ? -0.756 21.797 35.344 1.00 73.38 189 GLY A N 1
ATOM 1449 C CA . GLY A 1 189 ? -1.277 22.838 34.457 1.00 74.68 189 GLY A CA 1
ATOM 1450 C C . GLY A 1 189 ? -1.288 22.453 32.992 1.00 81.73 189 GLY A C 1
ATOM 1451 O O . GLY A 1 189 ? -1.780 21.381 32.628 1.00 81.70 189 GLY A O 1
ATOM 1452 N N . ALA A 1 190 ? -0.692 23.317 32.149 1.00 80.83 190 ALA A N 1
ATOM 1453 C CA . ALA A 1 190 ? -0.584 23.138 30.691 1.00 83.19 190 ALA A CA 1
ATOM 1454 C C . ALA A 1 190 ? 0.376 22.002 30.281 1.00 86.45 190 ALA A C 1
ATOM 1455 O O . ALA A 1 190 ? 0.337 21.565 29.129 1.00 88.24 190 ALA A O 1
ATOM 1457 N N . GLY A 1 191 ? 1.221 21.560 31.223 1.00 79.72 191 GLY A N 1
ATOM 1458 C CA . GLY A 1 191 ? 2.192 20.487 31.028 1.00 79.13 191 GLY A CA 1
ATOM 1459 C C . GLY A 1 191 ? 3.560 20.896 30.516 1.00 82.98 191 GLY A C 1
ATOM 1460 O O . GLY A 1 191 ? 4.286 20.055 29.980 1.00 82.98 191 GLY A O 1
ATOM 1461 N N . ALA A 1 192 ? 3.927 22.189 30.677 1.00 79.65 192 ALA A N 1
ATOM 1462 C CA . ALA A 1 192 ? 5.206 22.746 30.230 1.00 79.90 192 ALA A CA 1
ATOM 1463 C C . ALA A 1 192 ? 6.393 22.044 30.901 1.00 82.91 192 ALA A C 1
ATOM 1464 O O . ALA A 1 192 ? 7.304 21.580 30.206 1.00 84.65 192 ALA A O 1
ATOM 1466 N N . LEU A 1 193 ? 6.348 21.921 32.243 1.00 75.04 193 LEU A N 1
ATOM 1467 C CA . LEU A 1 193 ? 7.378 21.255 33.023 1.00 72.41 193 LEU A CA 1
ATOM 1468 C C . LEU A 1 193 ? 7.492 19.775 32.621 1.00 76.44 193 LEU A C 1
ATOM 1469 O O . LEU A 1 193 ? 8.601 19.277 32.440 1.00 75.21 193 LEU A O 1
ATOM 1474 N N . ALA A 1 194 ? 6.343 19.104 32.390 1.00 74.44 194 ALA A N 1
ATOM 1475 C CA . ALA A 1 194 ? 6.300 17.704 31.958 1.00 74.32 194 ALA A CA 1
ATOM 1476 C C . ALA A 1 194 ? 6.923 17.539 30.577 1.00 83.91 194 ALA A C 1
ATOM 1477 O O . ALA A 1 194 ? 7.643 16.578 30.369 1.00 86.52 194 ALA A O 1
ATOM 1479 N N . LYS A 1 195 ? 6.676 18.474 29.644 1.00 83.76 195 LYS A N 1
ATOM 1480 C CA . LYS A 1 195 ? 7.259 18.456 28.297 1.00 87.01 195 LYS A CA 1
ATOM 1481 C C . LYS A 1 195 ? 8.787 18.495 28.404 1.00 92.73 195 LYS A C 1
ATOM 1482 O O . LYS A 1 195 ? 9.464 17.725 27.717 1.00 96.09 195 LYS A O 1
ATOM 1488 N N . GLU A 1 196 ? 9.312 19.342 29.312 1.00 86.56 196 GLU A N 1
ATOM 1489 C CA . GLU A 1 196 ? 10.741 19.509 29.576 1.00 87.10 196 GLU A CA 1
ATOM 1490 C C . GLU A 1 196 ? 11.303 18.261 30.218 1.00 92.04 196 GLU A C 1
ATOM 1491 O O . GLU A 1 196 ? 12.362 17.780 29.805 1.00 94.35 196 GLU A O 1
ATOM 1497 N N . CYS A 1 197 ? 10.580 17.722 31.208 1.00 86.64 197 CYS A N 1
ATOM 1498 C CA . CYS A 1 197 ? 10.956 16.509 31.927 1.00 86.26 197 CYS A CA 1
ATOM 1499 C C . CYS A 1 197 ? 11.188 15.310 30.998 1.00 90.92 197 CYS A C 1
ATOM 1500 O O . CYS A 1 197 ? 12.209 14.629 31.121 1.00 91.97 197 CYS A O 1
ATOM 1503 N N . MET A 1 198 ? 10.282 15.112 30.028 1.00 87.23 198 MET A N 1
ATOM 1504 C CA . MET A 1 198 ? 10.342 14.049 29.039 1.00 89.31 198 MET A CA 1
ATOM 1505 C C . MET A 1 198 ? 11.473 14.148 28.023 1.00 97.04 198 MET A C 1
ATOM 1506 O O . MET A 1 198 ? 11.987 13.120 27.602 1.00 100.10 198 MET A O 1
ATOM 1511 N N . SER A 1 199 ? 11.889 15.358 27.647 1.00 94.39 199 SER A N 1
ATOM 1512 C CA . SER A 1 199 ? 13.019 15.530 26.727 1.00 96.59 199 SER A CA 1
ATOM 1513 C C . SER A 1 199 ? 14.321 15.260 27.496 1.00 98.05 199 SER A C 1
ATOM 1514 O O . SER A 1 199 ? 15.249 14.652 26.955 1.00 100.10 199 SER A O 1
ATOM 1517 N N . LEU A 1 200 ? 14.350 15.672 28.779 1.00 89.90 200 LEU A N 1
ATOM 1518 C CA . LEU A 1 200 ? 15.468 15.476 29.692 1.00 88.47 200 LEU A CA 1
ATOM 1519 C C . LEU A 1 200 ? 15.633 14.004 30.064 1.00 92.57 200 LEU A C 1
ATOM 1520 O O . LEU A 1 200 ? 16.768 13.520 30.121 1.00 95.11 200 LEU A O 1
ATOM 1525 N N . TYR A 1 201 ? 14.508 13.289 30.291 1.00 84.97 201 TYR A N 1
ATOM 1526 C CA . TYR A 1 201 ? 14.508 11.864 30.656 1.00 82.88 201 TYR A CA 1
ATOM 1527 C C . TYR A 1 201 ? 13.786 11.001 29.597 1.00 92.78 201 TYR A C 1
ATOM 1528 O O . TYR A 1 201 ? 12.597 10.689 29.731 1.00 91.63 201 TYR A O 1
ATOM 1537 N N . PRO A 1 202 ? 14.520 10.592 28.534 1.00 95.19 202 PRO A N 1
ATOM 1538 C CA . PRO A 1 202 ? 13.899 9.797 27.459 1.00 96.89 202 PRO A CA 1
ATOM 1539 C C . PRO A 1 202 ? 13.272 8.466 27.854 1.00 100.72 202 PRO A C 1
ATOM 1540 O O . PRO A 1 202 ? 12.375 7.988 27.152 1.00 100.90 202 PRO A O 1
ATOM 1544 N N . GLY A 1 203 ? 13.762 7.860 28.930 1.00 97.01 203 GLY A N 1
ATOM 1545 C CA . GLY A 1 203 ? 13.241 6.576 29.391 1.00 96.59 203 GLY A CA 1
ATOM 1546 C C . GLY A 1 203 ? 11.888 6.690 30.066 1.00 100.05 203 GLY A C 1
ATOM 1547 O O . GLY A 1 203 ? 11.008 5.847 29.867 1.00 100.09 203 GLY A O 1
ATOM 1548 N N . CYS A 1 204 ? 11.720 7.771 30.842 1.00 95.99 204 CYS A N 1
ATOM 1549 C CA . CYS A 1 204 ? 10.551 8.117 31.649 1.00 93.14 204 CYS A CA 1
ATOM 1550 C C . CYS A 1 204 ? 9.248 8.411 30.880 1.00 92.50 204 CYS A C 1
ATOM 1551 O O . CYS A 1 204 ? 9.268 8.687 29.679 1.00 94.57 204 CYS A O 1
ATOM 1554 N N . LYS A 1 205 ? 8.122 8.323 31.602 1.00 83.05 205 LYS A N 1
ATOM 1555 C CA . LYS A 1 205 ? 6.752 8.627 31.172 1.00 81.24 205 LYS A CA 1
ATOM 1556 C C . LYS A 1 205 ? 6.110 9.464 32.286 1.00 80.38 205 LYS A C 1
ATOM 1557 O O . LYS A 1 205 ? 6.437 9.279 33.463 1.00 77.58 205 LYS A O 1
ATOM 1563 N N . ILE A 1 206 ? 5.206 10.391 31.921 1.00 76.50 206 ILE A N 1
ATOM 1564 C CA . ILE A 1 206 ? 4.552 11.296 32.883 1.00 73.38 206 ILE A CA 1
ATOM 1565 C C . ILE A 1 206 ? 3.027 11.524 32.670 1.00 78.76 206 ILE A C 1
ATOM 1566 O O . ILE A 1 206 ? 2.574 11.695 31.529 1.00 81.41 206 ILE A O 1
ATOM 1571 N N . THR A 1 207 ? 2.265 11.609 33.786 1.00 71.33 207 THR A N 1
ATOM 1572 C CA . THR A 1 207 ? 0.869 12.018 33.745 1.00 70.44 207 THR A CA 1
ATOM 1573 C C . THR A 1 207 ? 0.739 13.429 34.353 1.00 73.45 207 THR A C 1
ATOM 1574 O O . THR A 1 207 ? 1.214 13.668 35.466 1.00 71.79 207 THR A O 1
ATOM 1578 N N . VAL A 1 208 ? 0.103 14.352 33.623 1.00 70.55 208 VAL A N 1
ATOM 1579 C CA . VAL A 1 208 ? -0.177 15.690 34.144 1.00 69.68 208 VAL A CA 1
ATOM 1580 C C . VAL A 1 208 ? -1.542 15.607 34.849 1.00 73.67 208 VAL A C 1
ATOM 1581 O O . VAL A 1 208 ? -2.543 15.246 34.222 1.00 76.56 208 VAL A O 1
ATOM 1585 N N . PHE A 1 209 ? -1.562 15.856 36.166 1.00 67.33 209 PHE A N 1
ATOM 1586 C CA . PHE A 1 209 ? -2.789 15.839 36.964 1.00 66.29 209 PHE A CA 1
ATOM 1587 C C . PHE A 1 209 ? -3.244 17.259 37.303 1.00 69.88 209 PHE A C 1
ATOM 1588 O O . PHE A 1 209 ? -2.477 18.058 37.833 1.00 67.98 209 PHE A O 1
ATOM 1596 N N . ASP A 1 210 ? -4.499 17.573 37.005 1.00 69.52 210 ASP A N 1
ATOM 1597 C CA . ASP A 1 210 ? -5.067 18.885 37.300 1.00 69.13 210 ASP A CA 1
ATOM 1598 C C . ASP A 1 210 ? -6.588 18.832 37.293 1.00 76.57 210 ASP A C 1
ATOM 1599 O O . ASP A 1 210 ? -7.160 17.781 37.001 1.00 77.02 210 ASP A O 1
ATOM 1604 N N . ILE A 1 211 ? -7.241 19.959 37.642 1.00 74.17 211 ILE A N 1
ATOM 1605 C CA . ILE A 1 211 ? -8.693 20.063 37.694 1.00 75.37 211 ILE A CA 1
ATOM 1606 C C . ILE A 1 211 ? -9.259 19.965 36.269 1.00 81.77 211 ILE A C 1
ATOM 1607 O O . ILE A 1 211 ? -8.597 20.466 35.337 1.00 81.46 211 ILE A O 1
ATOM 1612 N N . PRO A 1 212 ? -10.461 19.316 36.105 1.00 78.37 212 PRO A N 1
ATOM 1613 C CA . PRO A 1 212 ? -11.072 19.149 34.769 1.00 80.80 212 PRO A CA 1
ATOM 1614 C C . PRO A 1 212 ? -11.030 20.310 33.799 1.00 90.63 212 PRO A C 1
ATOM 1615 O O . PRO A 1 212 ? -10.855 20.066 32.611 1.00 94.60 212 PRO A O 1
ATOM 1619 N N . GLU A 1 213 ? -11.221 21.551 34.290 1.00 86.60 213 GLU A N 1
ATOM 1620 C CA . GLU A 1 213 ? -11.231 22.784 33.509 1.00 88.08 213 GLU A CA 1
ATOM 1621 C C . GLU A 1 213 ? -9.839 23.110 32.920 1.00 91.00 213 GLU A C 1
ATOM 1622 O O . GLU A 1 213 ? -9.750 23.638 31.803 1.00 91.30 213 GLU A O 1
ATOM 1628 N N . VAL A 1 214 ? -8.759 22.805 33.686 1.00 84.10 214 VAL A N 1
ATOM 1629 C CA . VAL A 1 214 ? -7.380 23.039 33.261 1.00 82.04 214 VAL A CA 1
ATOM 1630 C C . VAL A 1 214 ? -6.981 22.006 32.205 1.00 86.89 214 VAL A C 1
ATOM 1631 O O . VAL A 1 214 ? -6.455 22.375 31.160 1.00 87.78 214 VAL A O 1
ATOM 1635 N N . VAL A 1 215 ? -7.286 20.735 32.452 1.00 85.14 215 VAL A N 1
ATOM 1636 C CA . VAL A 1 215 ? -6.984 19.626 31.538 1.00 87.04 215 VAL A CA 1
ATOM 1637 C C . VAL A 1 215 ? -7.616 19.855 30.138 1.00 98.15 215 VAL A C 1
ATOM 1638 O O . VAL A 1 215 ? -6.923 19.702 29.124 1.00 99.09 215 VAL A O 1
ATOM 1642 N N . TRP A 1 216 ? -8.893 20.314 30.105 1.00 98.38 216 TRP A N 1
ATOM 1643 C CA . TRP A 1 216 ? -9.653 20.586 28.886 1.00 101.93 216 TRP A CA 1
ATOM 1644 C C . TRP A 1 216 ? -9.003 21.721 28.125 1.00 105.13 216 TRP A C 1
ATOM 1645 O O . TRP A 1 216 ? -8.712 21.553 26.943 1.00 106.38 216 TRP A O 1
ATOM 1656 N N . THR A 1 217 ? -8.687 22.833 28.822 1.00 100.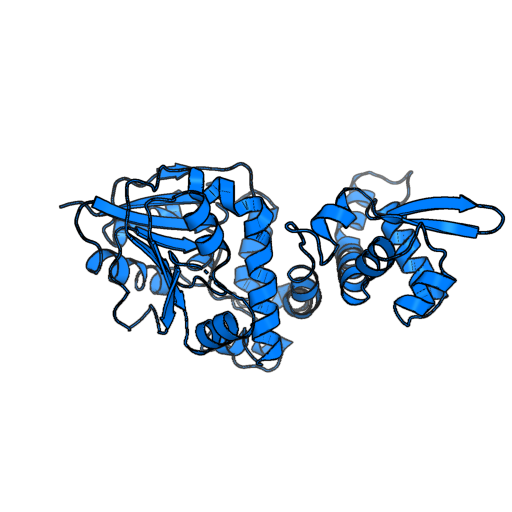22 217 THR A N 1
ATOM 1657 C CA . THR A 1 217 ? -8.007 24.009 28.258 1.00 100.36 217 THR A CA 1
ATOM 1658 C C . THR A 1 217 ? -6.612 23.635 27.716 1.00 104.51 217 THR A C 1
ATOM 1659 O O . THR A 1 217 ? -6.245 24.087 26.627 1.00 106.24 217 THR A O 1
ATOM 1663 N N . ALA A 1 218 ? -5.852 22.812 28.472 1.00 99.10 218 ALA A N 1
ATOM 1664 C CA . ALA A 1 218 ? -4.518 22.343 28.089 1.00 99.20 218 ALA A CA 1
ATOM 1665 C C . ALA A 1 218 ? -4.550 21.585 26.758 1.00 109.49 218 ALA A C 1
ATOM 1666 O O . ALA A 1 218 ? -3.742 21.874 25.878 1.00 111.03 218 ALA A O 1
ATOM 1668 N N . LYS A 1 219 ? -5.520 20.669 26.590 1.00 109.11 219 LYS A N 1
ATOM 1669 C CA . LYS A 1 219 ? -5.676 19.882 25.364 1.00 112.29 219 LYS A CA 1
ATOM 1670 C C . LYS A 1 219 ? -6.191 20.721 24.187 1.00 121.26 219 LYS A C 1
ATOM 1671 O O . LYS A 1 219 ? -5.790 20.483 23.050 1.00 123.08 219 LYS A O 1
ATOM 1677 N N . GLN A 1 220 ? -7.029 21.728 24.470 1.00 120.06 220 GLN A N 1
ATOM 1678 C CA . GLN A 1 220 ? -7.610 22.618 23.460 1.00 124.18 220 GLN A CA 1
ATOM 1679 C C . GLN A 1 220 ? -6.665 23.706 22.939 1.00 129.12 220 GLN A C 1
ATOM 1680 O O . GLN A 1 220 ? -6.843 24.159 21.809 1.00 131.70 220 GLN A O 1
ATOM 1686 N N . HIS A 1 221 ? -5.696 24.151 23.757 1.00 123.80 221 HIS A N 1
ATOM 1687 C CA . HIS A 1 221 ? -4.788 25.241 23.380 1.00 124.23 221 HIS A CA 1
ATOM 1688 C C . HIS A 1 221 ? -3.289 24.901 23.249 1.00 128.94 221 HIS A C 1
ATOM 1689 O O . HIS A 1 221 ? -2.519 25.748 22.788 1.00 128.38 221 HIS A O 1
ATOM 1696 N N . PHE A 1 222 ? -2.881 23.669 23.625 1.00 126.44 222 PHE A N 1
ATOM 1697 C CA . PHE A 1 222 ? -1.486 23.211 23.555 1.00 126.60 222 PHE A CA 1
ATOM 1698 C C . PHE A 1 222 ? -1.44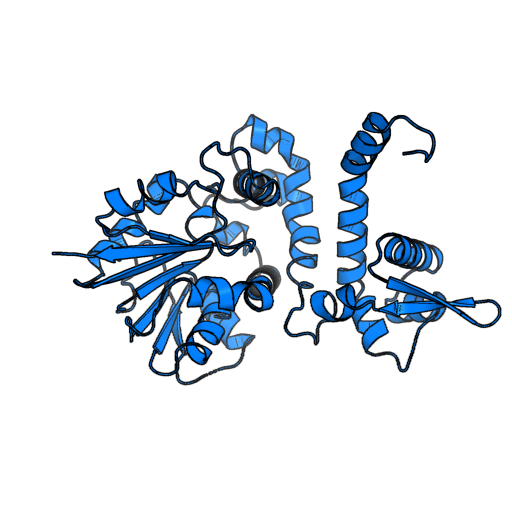2 21.819 22.907 1.00 136.62 222 PHE A C 1
ATOM 1699 O O . PHE A 1 222 ? -2.181 20.927 23.342 1.00 136.84 222 PHE A O 1
ATOM 1707 N N . SER A 1 223 ? -0.618 21.634 21.845 1.00 137.52 223 SER A N 1
ATOM 1708 C CA . SER A 1 223 ? -0.547 20.334 21.150 1.00 140.62 223 SER A CA 1
ATOM 1709 C C . SER A 1 223 ? 0.583 19.411 21.620 1.00 143.37 223 SER A C 1
ATOM 1710 O O . SER A 1 223 ? 1.659 19.887 22.010 1.00 142.02 223 SER A O 1
ATOM 1713 N N . PHE A 1 224 ? 0.318 18.087 21.578 1.00 139.62 224 PHE A N 1
ATOM 1714 C CA . PHE A 1 224 ? 1.230 17.037 22.031 1.00 155.12 224 PHE A CA 1
ATOM 1715 C C . PHE A 1 224 ? 1.365 15.920 20.989 1.00 177.22 224 PHE A C 1
ATOM 1716 O O . PHE A 1 224 ? 0.367 15.376 20.518 1.00 139.84 224 PHE A O 1
ATOM 1724 N N . GLU A 1 227 ? 4.137 14.147 24.163 1.00 121.56 227 GLU A N 1
ATOM 1725 C CA . GLU A 1 227 ? 3.803 13.827 22.775 1.00 124.89 227 GLU A CA 1
ATOM 1726 C C . GLU A 1 227 ? 3.412 12.355 22.624 1.00 128.84 227 GLU A C 1
ATOM 1727 O O . GLU A 1 227 ? 2.422 12.053 21.952 1.00 130.95 227 GLU A O 1
ATOM 1733 N N . GLU A 1 228 ? 4.190 11.451 23.257 1.00 122.71 228 GLU A N 1
ATOM 1734 C CA . GLU A 1 228 ? 3.977 9.991 23.308 1.00 122.27 228 GLU A CA 1
ATOM 1735 C C . GLU A 1 228 ? 4.417 9.458 24.689 1.00 119.04 228 GLU A C 1
ATOM 1736 O O . GLU A 1 228 ? 4.234 8.274 24.996 1.00 118.25 228 GLU A O 1
ATOM 1742 N N . GLN A 1 229 ? 4.983 10.373 25.517 1.00 110.07 229 GLN A N 1
ATOM 1743 C CA . GLN A 1 229 ? 5.482 10.171 26.880 1.00 105.01 229 GLN A CA 1
ATOM 1744 C C . GLN A 1 229 ? 4.548 10.831 27.901 1.00 102.50 229 GLN A C 1
ATOM 1745 O O . GLN A 1 229 ? 4.595 10.485 29.079 1.00 98.58 229 GLN A O 1
ATOM 1751 N N . ILE A 1 230 ? 3.735 11.808 27.453 1.00 98.71 230 ILE A N 1
ATOM 1752 C CA . ILE A 1 230 ? 2.843 12.604 28.305 1.00 95.38 230 ILE A CA 1
ATOM 1753 C C . ILE A 1 230 ? 1.383 12.184 28.190 1.00 97.44 230 ILE A C 1
ATOM 1754 O O . ILE A 1 230 ? 0.858 12.044 27.090 1.00 99.26 230 ILE A O 1
ATOM 1759 N N . ASP A 1 231 ? 0.737 12.025 29.346 1.00 90.54 231 ASP A N 1
ATOM 1760 C CA . ASP A 1 231 ? -0.662 11.639 29.518 1.00 90.12 231 ASP A CA 1
ATOM 1761 C C . ASP A 1 231 ? -1.327 12.704 30.406 1.00 88.83 231 ASP A C 1
ATOM 1762 O O . ASP A 1 231 ? -0.628 13.477 31.051 1.00 84.09 231 ASP A O 1
ATOM 1767 N N . PHE A 1 232 ? -2.667 12.754 30.421 1.00 86.45 232 PHE A N 1
ATOM 1768 C CA . PHE A 1 232 ? -3.432 13.689 31.243 1.00 84.18 232 PHE A CA 1
ATOM 1769 C C . PHE A 1 232 ? -4.483 12.949 32.042 1.00 88.93 232 PHE A C 1
ATOM 1770 O O . PHE A 1 232 ? -5.157 12.075 31.505 1.00 90.96 232 PHE A O 1
ATOM 1778 N N . GLN A 1 233 ? -4.584 13.256 33.336 1.00 82.75 233 GLN A N 1
ATOM 1779 C CA . GLN A 1 233 ? -5.637 12.762 34.223 1.00 80.34 233 GLN A CA 1
ATOM 1780 C C . GLN A 1 233 ? -6.233 14.025 34.845 1.00 84.15 233 GLN A C 1
ATOM 1781 O O . GLN A 1 233 ? -5.508 14.927 35.275 1.00 81.73 233 GLN A O 1
ATOM 1787 N N . GLU A 1 234 ? -7.548 14.096 34.847 1.00 82.42 234 GLU A N 1
ATOM 1788 C CA . GLU A 1 234 ? -8.277 15.188 35.465 1.00 82.53 234 GLU A CA 1
ATOM 1789 C C . GLU A 1 234 ? -8.831 14.723 36.812 1.00 84.65 234 GLU A C 1
ATOM 1790 O O . GLU A 1 234 ? -9.167 13.545 36.988 1.00 84.07 234 GLU A O 1
ATOM 1796 N N . GLY A 1 235 ? -8.899 15.658 37.747 1.00 80.42 235 GLY A N 1
ATOM 1797 C CA . GLY A 1 235 ? -9.427 15.400 39.074 1.00 79.95 235 GLY A CA 1
ATOM 1798 C C . GLY A 1 235 ? -9.036 16.401 40.139 1.00 83.53 235 GLY A C 1
ATOM 1799 O O . GLY A 1 235 ? -8.493 17.475 39.849 1.00 82.52 235 GLY A O 1
ATOM 1800 N N . ASP A 1 236 ? -9.330 16.035 41.392 1.00 78.63 236 ASP A N 1
ATOM 1801 C CA . ASP A 1 236 ? -9.019 16.845 42.560 1.00 75.63 236 ASP A CA 1
ATOM 1802 C C . ASP A 1 236 ? -7.977 16.102 43.420 1.00 72.85 236 ASP A C 1
ATOM 1803 O O . ASP A 1 236 ? -8.306 15.090 44.025 1.00 71.97 236 ASP A O 1
ATOM 1808 N N . PHE A 1 237 ? -6.756 16.627 43.523 1.00 67.51 237 PHE A N 1
ATOM 1809 C CA . PHE A 1 237 ? -5.729 15.932 44.312 1.00 65.59 237 PHE A CA 1
ATOM 1810 C C . PHE A 1 237 ? -5.983 15.777 45.825 1.00 72.51 237 PHE A C 1
ATOM 1811 O O . PHE A 1 237 ? -5.351 14.936 46.479 1.00 71.02 237 PHE A O 1
ATOM 1819 N N . PHE A 1 238 ? -6.987 16.503 46.346 1.00 71.28 238 PHE A N 1
ATOM 1820 C CA . PHE A 1 238 ? -7.390 16.408 47.753 1.00 71.43 238 PHE A CA 1
ATOM 1821 C C . PHE A 1 238 ? -8.313 15.257 48.043 1.00 75.80 238 PHE A C 1
ATOM 1822 O O . PHE A 1 238 ? -8.466 14.913 49.209 1.00 77.98 238 PHE A O 1
ATOM 1830 N N . LYS A 1 239 ? -8.928 14.638 47.017 1.00 71.29 239 LYS A N 1
ATOM 1831 C CA . LYS A 1 239 ? -9.862 13.549 47.285 1.00 72.36 239 LYS A CA 1
ATOM 1832 C C . LYS A 1 239 ? -9.917 12.421 46.252 1.00 77.36 239 LYS A C 1
ATOM 1833 O O . LYS A 1 239 ? -10.323 11.308 46.601 1.00 77.20 239 LYS A O 1
ATOM 1839 N N . ASP A 1 240 ? -9.520 12.691 44.993 1.00 72.90 240 ASP A N 1
ATOM 1840 C CA . ASP A 1 240 ? -9.570 11.676 43.932 1.00 72.25 240 ASP A CA 1
ATOM 1841 C C . ASP A 1 240 ? -8.430 10.682 43.993 1.00 71.42 240 ASP A C 1
ATOM 1842 O O . ASP A 1 240 ? -7.440 11.000 44.633 1.00 67.12 240 ASP A O 1
ATOM 1847 N N . PRO A 1 241 ? -8.493 9.466 43.375 1.00 68.37 241 PRO A N 1
ATOM 1848 C CA . PRO A 1 241 ? -7.293 8.597 43.411 1.00 66.31 241 PRO A CA 1
ATOM 1849 C C . PRO A 1 241 ? -6.216 9.230 42.520 1.00 68.64 241 PRO A C 1
ATOM 1850 O O . PRO A 1 241 ? -6.540 9.822 41.470 1.00 67.04 241 PRO A O 1
ATOM 1854 N N . LEU A 1 242 ? -4.953 9.202 42.986 1.00 65.29 242 LEU A N 1
ATOM 1855 C CA . LEU A 1 242 ? -3.858 9.801 42.215 1.00 64.27 242 LEU A CA 1
ATOM 1856 C C . LEU A 1 242 ? -3.381 8.791 41.189 1.00 68.03 242 LEU A C 1
ATOM 1857 O O . LEU A 1 242 ? -3.474 7.578 41.442 1.00 66.71 242 LEU A O 1
ATOM 1862 N N . PRO A 1 243 ? -2.900 9.258 40.009 1.00 65.78 243 PRO A N 1
ATOM 1863 C CA . PRO A 1 243 ? -2.318 8.307 39.019 1.00 65.99 243 PRO A CA 1
ATOM 1864 C C . PRO A 1 243 ? -1.153 7.543 39.665 1.00 67.35 243 PRO A C 1
ATOM 1865 O O . PRO A 1 243 ? -0.495 8.119 40.529 1.00 63.22 243 PRO A O 1
ATOM 1869 N N . GLU A 1 244 ? -0.918 6.257 39.309 1.00 67.83 244 GLU A N 1
ATOM 1870 C CA . GLU A 1 244 ? 0.212 5.494 39.879 1.00 67.99 244 GLU A CA 1
ATOM 1871 C C . GLU A 1 244 ? 1.473 6.083 39.329 1.00 72.16 244 GLU A C 1
ATOM 1872 O O . GLU A 1 244 ? 1.516 6.442 38.144 1.00 74.62 244 GLU A O 1
ATOM 1878 N N . ALA A 1 245 ? 2.463 6.287 40.203 1.00 64.70 245 ALA A N 1
ATOM 1879 C CA . ALA A 1 245 ? 3.722 6.936 39.833 1.00 63.17 245 ALA A CA 1
ATOM 1880 C C . ALA A 1 245 ? 4.808 6.586 40.837 1.00 65.01 245 ALA A C 1
ATOM 1881 O O . ALA A 1 245 ? 4.509 6.245 41.991 1.00 62.25 245 ALA A O 1
ATOM 1883 N N . ASP A 1 246 ? 6.070 6.657 40.381 1.00 61.39 246 ASP A N 1
ATOM 1884 C CA . ASP A 1 246 ? 7.252 6.382 41.189 1.00 60.96 246 ASP A CA 1
ATOM 1885 C C . ASP A 1 246 ? 7.660 7.696 41.804 1.00 66.87 246 ASP A C 1
ATOM 1886 O O . ASP A 1 246 ? 8.204 7.711 42.906 1.00 67.54 246 ASP A O 1
ATOM 1891 N N . LEU A 1 247 ? 7.376 8.804 41.082 1.00 62.49 247 LEU A N 1
ATOM 1892 C CA . LEU A 1 247 ? 7.665 10.184 41.497 1.00 59.85 247 LEU A CA 1
ATOM 1893 C C . LEU A 1 247 ? 6.460 11.093 41.326 1.00 60.31 247 LEU A C 1
ATOM 1894 O O . LEU A 1 247 ? 5.866 11.161 40.239 1.00 58.63 247 LEU A O 1
ATOM 1899 N N . TYR A 1 248 ? 6.114 11.811 42.401 1.00 57.00 248 TYR A N 1
ATOM 1900 C CA . TYR A 1 248 ? 5.082 12.855 42.364 1.00 56.60 248 TYR A CA 1
ATOM 1901 C C . TYR A 1 248 ? 5.789 14.215 42.409 1.00 62.22 248 TYR A C 1
ATOM 1902 O O . TYR A 1 248 ? 6.646 14.422 43.270 1.00 61.82 248 TYR A O 1
ATOM 1911 N N . ILE A 1 249 ? 5.504 15.102 41.437 1.00 60.51 249 ILE A N 1
ATOM 1912 C CA . ILE A 1 249 ? 6.117 16.439 41.345 1.00 59.64 249 ILE A CA 1
ATOM 1913 C C . ILE A 1 249 ? 5.128 17.493 41.818 1.00 63.94 249 ILE A C 1
ATOM 1914 O O . ILE A 1 249 ? 4.004 17.524 41.328 1.00 65.86 249 ILE A O 1
ATOM 1919 N N . LEU A 1 250 ? 5.528 18.343 42.768 1.00 58.76 250 LEU A N 1
ATOM 1920 C CA . LEU A 1 250 ? 4.666 19.440 43.237 1.00 57.95 250 LEU A CA 1
ATOM 1921 C C . LEU A 1 250 ? 5.387 20.772 42.979 1.00 60.90 250 LEU A C 1
ATOM 1922 O O . LEU A 1 250 ? 6.220 21.194 43.796 1.00 60.01 250 LEU A O 1
ATOM 1927 N N . ALA A 1 251 ? 5.166 21.365 41.782 1.00 58.86 251 ALA A N 1
ATOM 1928 C CA . ALA A 1 251 ? 5.808 22.646 41.396 1.00 59.12 251 ALA A CA 1
ATOM 1929 C C . ALA A 1 251 ? 4.791 23.757 41.606 1.00 66.13 251 ALA A C 1
ATOM 1930 O O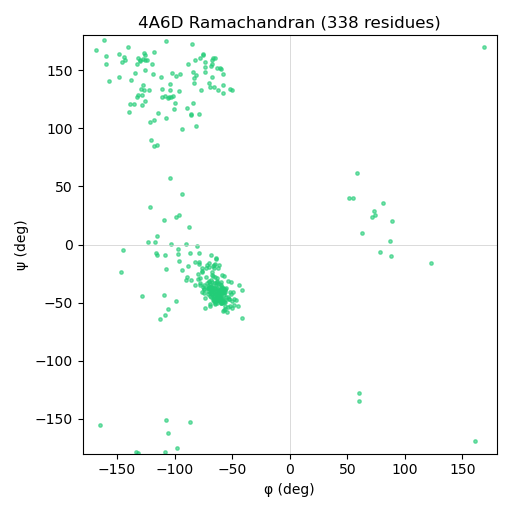 . ALA A 1 251 ? 3.710 23.735 41.005 1.00 65.47 251 ALA A O 1
ATOM 1932 N N . ARG A 1 252 ? 5.107 24.680 42.535 1.00 64.21 252 ARG A N 1
ATOM 1933 C CA . ARG A 1 252 ? 4.267 25.820 42.910 1.00 63.05 252 ARG A CA 1
ATOM 1934 C C . ARG A 1 252 ? 2.859 25.400 43.336 1.00 66.57 252 ARG A C 1
ATOM 1935 O O . ARG A 1 252 ? 1.869 26.049 42.998 1.00 65.99 252 ARG A O 1
ATOM 1943 N N . VAL A 1 253 ? 2.772 24.305 44.077 1.00 61.90 253 VAL A N 1
ATOM 1944 C CA . VAL A 1 253 ? 1.483 23.864 44.571 1.00 60.50 253 VAL A CA 1
ATOM 1945 C C . VAL A 1 253 ? 1.460 24.192 46.055 1.00 63.90 253 VAL A C 1
ATOM 1946 O O . VAL A 1 253 ? 0.587 24.905 46.483 1.00 65.01 253 VAL A O 1
ATOM 1950 N N . LEU A 1 254 ? 2.446 23.714 46.824 1.00 61.45 254 LEU A N 1
ATOM 1951 C CA . LEU A 1 254 ? 2.514 23.903 48.280 1.00 61.17 254 LEU A CA 1
ATOM 1952 C C . LEU A 1 254 ? 2.451 25.372 48.743 1.00 65.19 254 LEU A C 1
ATOM 1953 O O . LEU A 1 254 ? 1.800 25.693 49.739 1.00 65.25 254 LEU A O 1
ATOM 1958 N N . HIS A 1 255 ? 3.071 26.267 47.999 1.00 61.55 255 HIS A N 1
ATOM 1959 C CA . HIS A 1 255 ? 3.053 27.686 48.370 1.00 61.71 255 HIS A CA 1
ATOM 1960 C C . HIS A 1 255 ? 1.651 28.342 48.332 1.00 66.84 255 HIS A C 1
ATOM 1961 O O . HIS A 1 255 ? 1.478 29.401 48.935 1.00 67.20 255 HIS A O 1
ATOM 1968 N N . ASP A 1 256 ? 0.652 27.704 47.657 1.00 63.31 256 ASP A N 1
ATOM 1969 C CA . ASP A 1 256 ? -0.712 28.261 47.548 1.00 64.57 256 ASP A CA 1
ATOM 1970 C C . ASP A 1 256 ? -1.537 28.041 48.797 1.00 68.71 256 ASP A C 1
ATOM 1971 O O . ASP A 1 256 ? -2.601 28.653 48.948 1.00 69.55 256 ASP A O 1
ATOM 1976 N N . TRP A 1 257 ? -1.090 27.118 49.658 1.00 65.25 257 TRP A N 1
ATOM 1977 C CA . TRP A 1 257 ? -1.860 26.676 50.806 1.00 67.01 257 TRP A CA 1
ATOM 1978 C C . TRP A 1 257 ? -1.157 26.780 52.131 1.00 69.07 257 TRP A C 1
ATOM 1979 O O . TRP A 1 257 ? 0.066 26.745 52.195 1.00 70.09 257 TRP A O 1
ATOM 1990 N N . ALA A 1 258 ? -1.946 26.806 53.198 1.00 65.02 258 ALA A N 1
ATOM 1991 C CA . ALA A 1 258 ? -1.501 26.806 54.581 1.00 65.34 258 ALA A CA 1
ATOM 1992 C C . ALA A 1 258 ? -1.011 25.382 54.973 1.00 71.47 258 ALA A C 1
ATOM 1993 O O . ALA A 1 258 ? -1.272 24.402 54.258 1.00 71.62 258 ALA A O 1
ATOM 1995 N N . ASP A 1 259 ? -0.269 25.272 56.090 1.00 68.19 259 ASP A N 1
ATOM 1996 C CA . ASP A 1 259 ? 0.287 24.000 56.569 1.00 65.92 259 ASP A CA 1
ATOM 1997 C C . ASP A 1 259 ? -0.634 22.804 56.605 1.00 69.47 259 ASP A C 1
ATOM 1998 O O . ASP A 1 259 ? -0.244 21.731 56.136 1.00 68.88 259 ASP A O 1
ATOM 2003 N N . GLY A 1 260 ? -1.831 22.974 57.163 1.00 68.26 260 GLY A N 1
ATOM 2004 C CA . GLY A 1 260 ? -2.828 21.898 57.294 1.00 67.35 260 GLY A CA 1
ATOM 2005 C C . GLY A 1 260 ? -3.282 21.303 55.975 1.00 67.05 260 GLY A C 1
ATOM 2006 O O . GLY A 1 260 ? -3.342 20.094 55.848 1.00 67.03 260 GLY A O 1
ATOM 2007 N N . LYS A 1 261 ? -3.594 22.149 54.982 1.00 63.57 261 LYS A N 1
ATOM 2008 C CA . LYS A 1 261 ? -3.967 21.752 53.615 1.00 61.92 261 LYS A CA 1
ATOM 2009 C C . LYS A 1 261 ? -2.762 21.051 52.962 1.00 65.19 261 LYS A C 1
ATOM 2010 O O . LYS A 1 261 ? -2.950 20.022 52.314 1.00 66.04 261 LYS A O 1
ATOM 2016 N N . CYS A 1 262 ? -1.527 21.597 53.138 1.00 61.52 262 CYS A N 1
ATOM 2017 C CA . CYS A 1 262 ? -0.290 20.981 52.618 1.00 60.67 262 CYS A CA 1
ATOM 2018 C C . CYS A 1 262 ? -0.131 19.613 53.196 1.00 63.87 262 CYS A C 1
ATOM 2019 O O . CYS A 1 262 ? 0.092 18.674 52.441 1.00 63.42 262 CYS A O 1
ATOM 2022 N N . SER A 1 263 ? -0.269 19.487 54.538 1.00 62.81 263 SER A N 1
ATOM 2023 C CA . SER A 1 263 ? -0.131 18.210 55.264 1.00 63.47 263 SER A CA 1
ATOM 2024 C C . SER A 1 263 ? -1.087 17.170 54.747 1.00 67.96 263 SER A C 1
ATOM 2025 O O . SER A 1 263 ? -0.661 16.043 54.532 1.00 66.91 263 SER A O 1
ATOM 2028 N N A HIS A 1 264 ? -2.350 17.555 54.477 0.60 65.68 264 HIS A N 1
ATOM 2029 N N B HIS A 1 264 ? -2.355 17.550 54.490 0.40 65.87 264 HIS A N 1
ATOM 2030 C CA A HIS A 1 264 ? -3.369 16.650 53.945 0.60 66.48 264 HIS A CA 1
ATOM 2031 C CA B HIS A 1 264 ? -3.369 16.637 53.964 0.40 66.57 264 HIS A CA 1
ATOM 2032 C C A HIS A 1 264 ? -2.949 16.054 52.590 0.60 68.73 264 HIS A C 1
ATOM 2033 C C B HIS A 1 264 ? -2.980 16.057 52.589 0.40 68.73 264 HIS A C 1
ATOM 2034 O O A HIS A 1 264 ? -2.971 14.831 52.428 0.60 68.69 264 HIS A O 1
ATOM 2035 O O B HIS A 1 264 ? -3.045 14.838 52.413 0.40 68.60 264 HIS A O 1
ATOM 2048 N N . LEU A 1 265 ? -2.530 16.916 51.646 1.00 63.66 265 LEU A N 1
ATOM 2049 C CA . LEU A 1 265 ? -2.096 16.498 50.310 1.00 61.99 265 LEU A CA 1
ATOM 2050 C C . LEU A 1 265 ? -0.826 15.618 50.405 1.00 63.63 265 LEU A C 1
ATOM 2051 O O . LEU A 1 265 ? -0.766 14.575 49.750 1.00 61.94 265 LEU A O 1
ATOM 2056 N N . LEU A 1 266 ? 0.167 16.034 51.240 1.00 58.93 266 LEU A N 1
ATOM 2057 C CA . LEU A 1 266 ? 1.374 15.272 51.412 1.00 59.07 266 LEU A CA 1
ATOM 2058 C C . LEU A 1 266 ? 1.106 13.867 51.933 1.00 63.84 266 LEU A C 1
ATOM 2059 O O . LEU A 1 266 ? 1.728 12.923 51.446 1.00 60.96 266 LEU A O 1
ATOM 2064 N N . GLU A 1 267 ? 0.127 13.733 52.861 1.00 62.32 267 GLU A N 1
ATOM 2065 C CA . GLU A 1 267 ? -0.306 12.478 53.472 1.00 62.89 267 GLU A CA 1
ATOM 2066 C C . GLU A 1 267 ? -0.900 11.523 52.421 1.00 68.15 267 GLU A C 1
ATOM 2067 O O . GLU A 1 267 ? -0.527 10.350 52.371 1.00 68.80 267 GLU A O 1
ATOM 2073 N N . ARG A 1 268 ? -1.758 12.051 51.538 1.00 64.65 268 ARG A N 1
ATOM 2074 C CA . ARG A 1 268 ? -2.403 11.301 50.446 1.00 63.39 268 ARG A CA 1
ATOM 2075 C C . ARG A 1 268 ? -1.356 10.754 49.475 1.00 63.50 268 ARG A C 1
ATOM 2076 O O . ARG A 1 268 ? -1.435 9.587 49.108 1.00 59.92 268 ARG A O 1
ATOM 2084 N N . ILE A 1 269 ? -0.348 11.599 49.113 1.00 59.83 269 ILE A N 1
ATOM 2085 C CA . ILE A 1 269 ? 0.773 11.248 48.227 1.00 59.15 269 ILE A CA 1
ATOM 2086 C C . ILE A 1 269 ? 1.608 10.179 48.893 1.00 63.33 269 ILE A C 1
ATOM 2087 O O . ILE A 1 269 ? 1.923 9.184 48.252 1.00 64.96 269 ILE A O 1
ATOM 2092 N N . TYR A 1 270 ? 1.965 10.372 50.171 1.00 59.57 270 TYR A N 1
ATOM 2093 C CA . TYR A 1 270 ? 2.750 9.384 50.903 1.00 60.13 270 TYR A CA 1
ATOM 2094 C C . TYR A 1 270 ? 2.107 7.971 50.852 1.00 65.33 270 TYR A C 1
ATOM 2095 O O . TYR A 1 270 ? 2.774 7.018 50.458 1.00 65.88 270 TYR A O 1
ATOM 2104 N N . HIS A 1 271 ? 0.824 7.867 51.241 1.00 61.25 271 HIS A N 1
ATOM 2105 C CA . HIS A 1 271 ? 0.060 6.633 51.252 1.00 62.31 271 HIS A CA 1
ATOM 2106 C C . HIS A 1 271 ? -0.188 6.050 49.870 1.00 65.23 271 HIS A C 1
ATOM 2107 O O . HIS A 1 271 ? -0.425 4.861 49.770 1.00 65.25 271 HIS A O 1
ATOM 2114 N N . THR A 1 272 ? -0.020 6.857 48.809 1.00 61.52 272 THR A N 1
ATOM 2115 C CA . THR A 1 272 ? -0.101 6.411 47.421 1.00 61.36 272 THR A CA 1
ATOM 2116 C C . THR A 1 272 ? 1.298 5.871 46.964 1.00 65.58 272 THR A C 1
ATOM 2117 O O . THR A 1 272 ? 1.343 4.985 46.119 1.00 66.65 272 THR A O 1
ATOM 2121 N N . CYS A 1 273 ? 2.410 6.407 47.518 1.00 60.42 273 CYS A N 1
ATOM 2122 C CA . CYS A 1 273 ? 3.765 5.986 47.172 1.00 61.59 273 CYS A CA 1
ATOM 2123 C C . CYS A 1 273 ? 4.062 4.560 47.631 1.00 65.09 273 CYS A C 1
ATOM 2124 O O . CYS A 1 273 ? 3.465 4.049 48.575 1.00 63.05 273 CYS A O 1
ATOM 2127 N N . LYS A 1 274 ? 5.061 3.964 46.996 1.00 63.13 274 LYS A N 1
ATOM 2128 C CA . LYS A 1 274 ? 5.546 2.641 47.317 1.00 63.71 274 LYS A CA 1
ATOM 2129 C C . LYS A 1 274 ? 6.999 2.821 47.761 1.00 66.92 274 LYS A C 1
ATOM 2130 O O . LYS A 1 274 ? 7.535 3.900 47.531 1.00 66.18 274 LYS A O 1
ATOM 2136 N N . PRO A 1 275 ? 7.643 1.809 48.406 1.00 62.80 275 PRO A N 1
ATOM 2137 C CA . PRO A 1 275 ? 9.054 1.952 48.807 1.00 63.09 275 PRO A CA 1
ATOM 2138 C C . PRO A 1 275 ? 9.925 2.395 47.645 1.00 68.37 275 PRO A C 1
ATOM 2139 O O . PRO A 1 275 ? 9.758 1.882 46.532 1.00 69.17 275 PRO A O 1
ATOM 2143 N N . GLY A 1 276 ? 10.783 3.383 47.902 1.00 64.67 276 GLY A N 1
ATOM 2144 C CA . GLY A 1 276 ? 11.682 3.974 46.910 1.00 64.95 276 GLY A CA 1
ATOM 2145 C C . GLY A 1 276 ? 11.051 5.118 46.136 1.00 69.40 276 GLY A C 1
ATOM 2146 O O . GLY A 1 276 ? 11.745 5.843 45.408 1.00 69.47 276 GLY A O 1
ATOM 2147 N N . GLY A 1 277 ? 9.733 5.285 46.317 1.00 63.34 277 GLY A N 1
ATOM 2148 C CA . GLY A 1 277 ? 8.959 6.359 45.710 1.00 62.63 277 GLY A CA 1
ATOM 2149 C C . GLY A 1 277 ? 9.472 7.726 46.137 1.00 67.29 277 GLY A C 1
ATOM 2150 O O . GLY A 1 277 ? 10.042 7.870 47.226 1.00 66.81 277 GLY A O 1
ATOM 2151 N N . GLY A 1 278 ? 9.291 8.718 45.273 1.00 63.37 278 GLY A N 1
ATOM 2152 C CA . GLY A 1 278 ? 9.763 10.061 45.554 1.00 63.01 278 GLY A CA 1
ATOM 2153 C C . GLY A 1 278 ? 8.730 11.158 45.407 1.00 64.92 278 GLY A C 1
ATOM 2154 O O . GLY A 1 278 ? 7.728 11.022 44.698 1.00 61.86 278 GLY A O 1
ATOM 2155 N N . ILE A 1 279 ? 9.022 12.281 46.054 1.00 61.66 279 ILE A N 1
ATOM 2156 C CA . ILE A 1 279 ? 8.247 13.508 45.967 1.00 59.14 279 ILE A CA 1
ATOM 2157 C C . ILE A 1 279 ? 9.228 14.631 45.637 1.00 63.43 279 ILE A C 1
ATOM 2158 O O . ILE A 1 279 ? 10.207 14.818 46.355 1.00 64.12 279 ILE A O 1
ATOM 2163 N N . LEU A 1 280 ? 9.011 15.296 44.491 1.00 59.68 280 LEU A N 1
ATOM 2164 C CA . LEU A 1 280 ? 9.847 16.382 44.025 1.00 59.17 280 LEU A CA 1
ATOM 2165 C C . LEU A 1 280 ? 9.068 17.658 44.191 1.00 62.76 280 LEU A C 1
ATOM 2166 O O . LEU A 1 280 ? 8.073 17.860 43.497 1.00 62.74 280 LEU A O 1
ATOM 2171 N N . VAL A 1 281 ? 9.486 18.483 45.155 1.00 58.74 281 VAL A N 1
ATOM 2172 C CA . VAL A 1 281 ? 8.867 19.760 45.500 1.00 58.21 281 VAL A CA 1
ATOM 2173 C C . VAL A 1 281 ? 9.695 20.854 44.852 1.00 65.67 281 VAL A C 1
ATOM 2174 O O . VAL A 1 281 ? 10.913 20.896 45.050 1.00 67.13 281 VAL A O 1
ATOM 2178 N N . ILE A 1 282 ? 9.050 21.671 44.002 1.00 61.19 282 ILE A N 1
ATOM 2179 C CA . ILE A 1 282 ? 9.737 22.747 43.288 1.00 60.62 282 ILE A CA 1
ATOM 2180 C C . ILE A 1 282 ? 9.138 24.059 43.723 1.00 63.24 282 ILE A C 1
ATOM 2181 O O . ILE A 1 282 ? 7.998 24.353 43.394 1.00 60.19 282 ILE A O 1
ATOM 2186 N N . GLU A 1 283 ? 9.907 24.812 44.520 1.00 63.67 283 GLU A N 1
ATOM 2187 C CA . GLU A 1 283 ? 9.501 26.087 45.093 1.00 64.22 283 GLU A CA 1
ATOM 2188 C C . GLU A 1 283 ? 10.730 27.008 45.240 1.00 68.82 283 GLU A C 1
ATOM 2189 O O . GLU A 1 283 ? 11.867 26.539 45.175 1.00 68.81 283 GLU A O 1
ATOM 2195 N N . SER A 1 284 ? 10.476 28.313 45.440 1.00 63.94 284 SER A N 1
ATOM 2196 C CA . SER A 1 284 ? 11.509 29.312 45.689 1.00 64.04 284 SER A CA 1
ATOM 2197 C C . SER A 1 284 ? 11.759 29.272 47.190 1.00 67.64 284 SER A C 1
ATOM 2198 O O . SER A 1 284 ? 10.900 29.649 47.996 1.00 66.77 284 SER A O 1
ATOM 2201 N N . LEU A 1 285 ? 12.917 28.800 47.561 1.00 65.86 285 LEU A N 1
ATOM 2202 C CA . LEU A 1 285 ? 13.268 28.613 48.960 1.00 66.96 285 LEU A CA 1
ATOM 2203 C C . LEU A 1 285 ? 13.632 29.892 49.669 1.00 69.04 285 LEU A C 1
ATOM 2204 O O . LEU A 1 285 ? 14.414 30.690 49.157 1.00 68.97 285 LEU A O 1
ATOM 2209 N N . LEU A 1 286 ? 13.055 30.085 50.855 1.00 64.39 286 LEU A N 1
ATOM 2210 C CA . LEU A 1 286 ? 13.363 31.243 51.688 1.00 64.46 286 LEU A CA 1
ATOM 2211 C C . LEU A 1 286 ? 14.628 30.949 52.477 1.00 69.91 286 LEU A C 1
ATOM 2212 O O . LEU A 1 286 ? 14.801 29.815 52.926 1.00 69.87 286 LEU A O 1
ATOM 2217 N N . ASP A 1 287 ? 15.500 31.958 52.701 1.00 66.92 287 ASP A N 1
ATOM 2218 C CA . ASP A 1 287 ? 16.701 31.717 53.532 1.00 67.83 287 ASP A CA 1
ATOM 2219 C C . ASP A 1 287 ? 16.165 31.301 54.921 1.00 72.54 287 ASP A C 1
ATOM 2220 O O . ASP A 1 287 ? 15.083 31.749 55.302 1.00 73.32 287 ASP A O 1
ATOM 2225 N N . GLU A 1 288 ? 16.912 30.509 55.680 1.00 68.73 288 GLU A N 1
ATOM 2226 C CA . GLU A 1 288 ? 16.496 30.101 57.024 1.00 69.52 288 GLU A CA 1
ATOM 2227 C C . GLU A 1 288 ? 16.051 31.209 57.999 1.00 76.75 288 GLU A C 1
ATOM 2228 O O . GLU A 1 288 ? 15.179 30.957 58.831 1.00 77.69 288 GLU A O 1
ATOM 2234 N N . ASP A 1 289 ? 16.639 32.417 57.904 1.00 75.61 289 ASP A N 1
ATOM 2235 C CA . ASP A 1 289 ? 16.261 33.563 58.746 1.00 77.25 289 ASP A CA 1
ATOM 2236 C C . ASP A 1 289 ? 14.994 34.286 58.232 1.00 80.10 289 ASP A C 1
ATOM 2237 O O . ASP A 1 289 ? 14.537 35.241 58.868 1.00 79.88 289 ASP A O 1
ATOM 2242 N N . ARG A 1 290 ? 14.423 33.796 57.093 1.00 74.76 290 ARG A N 1
ATOM 2243 C CA . ARG A 1 290 ? 13.250 34.340 56.396 1.00 74.07 290 ARG A CA 1
ATOM 2244 C C . ARG A 1 290 ? 13.496 35.763 55.874 1.00 77.73 290 ARG A C 1
ATOM 2245 O O . ARG A 1 290 ? 12.585 36.410 55.360 1.00 77.16 290 ARG A O 1
ATOM 2253 N N . ARG A 1 291 ? 14.756 36.210 55.938 1.00 74.16 291 ARG A N 1
ATOM 2254 C CA . ARG A 1 291 ? 15.150 37.543 55.516 1.00 73.48 291 ARG A CA 1
ATOM 2255 C C . ARG A 1 291 ? 15.769 37.663 54.115 1.00 74.35 291 ARG A C 1
ATOM 2256 O O . ARG A 1 291 ? 16.440 38.628 53.812 1.00 74.59 291 ARG A O 1
ATOM 2264 N N . GLY A 1 292 ? 15.473 36.716 53.252 1.00 69.34 292 GLY A N 1
ATOM 2265 C CA . GLY A 1 292 ? 15.936 36.755 51.877 1.00 67.60 292 GLY A CA 1
ATOM 2266 C C . GLY A 1 292 ? 15.698 35.429 51.195 1.00 72.51 292 GLY A C 1
ATOM 2267 O O . GLY A 1 292 ? 15.396 34.437 51.857 1.00 73.34 292 GLY A O 1
ATOM 2268 N N . PRO A 1 293 ? 15.882 35.342 49.871 1.00 67.41 293 PRO A N 1
ATOM 2269 C CA . PRO A 1 293 ? 16.216 36.448 48.945 1.00 65.63 293 PRO A CA 1
ATOM 2270 C C . PRO A 1 293 ? 15.031 37.411 48.859 1.00 69.48 293 PRO A C 1
ATOM 2271 O O . PRO A 1 293 ? 13.884 37.010 49.119 1.00 69.46 293 PRO A O 1
ATOM 2275 N N . LEU A 1 294 ? 15.298 38.691 48.511 1.00 65.17 294 LEU A N 1
ATOM 2276 C CA . LEU A 1 294 ? 14.271 39.709 48.415 1.00 62.61 294 LEU A CA 1
ATOM 2277 C C . LEU A 1 294 ? 13.098 39.291 47.516 1.00 67.14 294 LEU A C 1
ATOM 2278 O O . LEU A 1 294 ? 11.935 39.438 47.914 1.00 66.78 294 LEU A O 1
ATOM 2283 N N . LEU A 1 295 ? 13.403 38.759 46.323 1.00 63.72 295 LEU A N 1
ATOM 2284 C CA . LEU A 1 295 ? 12.380 38.340 45.371 1.00 63.08 295 LEU A CA 1
ATOM 2285 C C . LEU A 1 295 ? 11.459 37.267 46.010 1.00 67.32 295 LEU A C 1
ATOM 2286 O O . LEU A 1 295 ? 10.260 37.332 45.818 1.00 66.72 295 LEU A O 1
ATOM 2291 N N . THR A 1 296 ? 12.024 36.326 46.803 1.00 65.06 296 THR A N 1
ATOM 2292 C CA . THR A 1 296 ? 11.284 35.262 47.504 1.00 63.93 296 THR A CA 1
ATOM 2293 C C . THR A 1 296 ? 10.401 35.839 48.598 1.00 67.40 296 THR A C 1
ATOM 2294 O O . THR A 1 296 ? 9.263 35.401 48.754 1.00 66.61 296 THR A O 1
ATOM 2298 N N . GLN A 1 297 ? 10.932 36.811 49.362 1.00 65.12 297 GLN A N 1
ATOM 2299 C CA . GLN A 1 297 ? 10.172 37.521 50.394 1.00 64.92 297 GLN A CA 1
ATOM 2300 C C . GLN A 1 297 ? 8.971 38.245 49.730 1.00 66.54 297 GLN A C 1
ATOM 2301 O O . GLN A 1 297 ? 7.856 38.195 50.270 1.00 65.98 297 GLN A O 1
ATOM 2307 N N . LEU A 1 298 ? 9.192 38.873 48.544 1.00 60.76 298 LEU A N 1
ATOM 2308 C CA . LEU A 1 298 ? 8.109 39.571 47.839 1.00 60.37 298 LEU A CA 1
ATOM 2309 C C . LEU A 1 298 ? 7.050 38.564 47.413 1.00 64.62 298 LEU A C 1
ATOM 2310 O O . LEU A 1 298 ? 5.862 38.797 47.631 1.00 65.53 298 LEU A O 1
ATOM 2315 N N . TYR A 1 299 ? 7.499 37.417 46.904 1.00 60.81 299 TYR A N 1
ATOM 2316 C CA . TYR A 1 299 ? 6.674 36.265 46.529 1.00 60.54 299 TYR A CA 1
ATOM 2317 C C . TYR A 1 299 ? 5.893 35.714 47.715 1.00 62.76 299 TYR A C 1
ATOM 2318 O O . TYR A 1 299 ? 4.744 35.307 47.526 1.00 60.51 299 TYR A O 1
ATOM 2327 N N . SER A 1 300 ? 6.487 35.707 48.936 1.00 59.85 300 SER A N 1
ATOM 2328 C CA . SER A 1 300 ? 5.741 35.213 50.109 1.00 60.97 300 SER A CA 1
ATOM 2329 C C . SER A 1 300 ? 4.614 36.189 50.457 1.00 66.87 300 SER A C 1
ATOM 2330 O O . SER A 1 300 ? 3.513 35.765 50.803 1.00 67.26 300 SER A O 1
ATOM 2333 N N . LEU A 1 301 ? 4.889 37.497 50.309 1.00 63.50 301 LEU A N 1
ATOM 2334 C CA . LEU A 1 301 ? 3.922 38.561 50.533 1.00 63.28 301 LEU A CA 1
ATOM 2335 C C . LEU A 1 301 ? 2.845 38.530 49.447 1.00 67.33 301 LEU A C 1
ATOM 2336 O O . LEU A 1 301 ? 1.666 38.682 49.771 1.00 68.64 301 LEU A O 1
ATOM 2341 N N . ASN A 1 302 ? 3.230 38.208 48.195 1.00 62.54 302 ASN A N 1
ATOM 2342 C CA . ASN A 1 302 ? 2.280 38.007 47.107 1.00 63.11 302 ASN A CA 1
ATOM 2343 C C . ASN A 1 302 ? 1.329 36.803 47.395 1.00 70.60 302 ASN A C 1
ATOM 2344 O O . ASN A 1 302 ? 0.202 36.789 46.905 1.00 72.56 302 ASN A O 1
ATOM 2349 N N . MET A 1 303 ? 1.785 35.790 48.165 1.00 67.63 303 MET A N 1
ATOM 2350 C CA . MET A 1 303 ? 0.951 34.637 48.532 1.00 66.82 303 MET A CA 1
ATOM 2351 C C . MET A 1 303 ? -0.058 35.068 49.601 1.00 71.41 303 MET A C 1
ATOM 2352 O O . MET A 1 303 ? -1.173 34.561 49.616 1.00 73.06 303 MET A O 1
ATOM 2357 N N . LEU A 1 304 ? 0.336 35.975 50.499 1.00 68.40 304 LEU A N 1
ATOM 2358 C CA . LEU A 1 304 ? -0.544 36.502 51.532 1.00 70.56 304 LEU A CA 1
ATOM 2359 C C . LEU A 1 304 ? -1.663 37.322 50.865 1.00 78.24 304 LEU A C 1
ATOM 2360 O O . LEU A 1 304 ? -2.835 37.122 51.175 1.00 79.20 304 LEU A O 1
ATOM 2365 N N . VAL A 1 305 ? -1.287 38.189 49.918 1.00 76.20 305 VAL A N 1
ATOM 2366 C CA . VAL A 1 305 ? -2.187 39.063 49.152 1.00 77.01 305 VAL A CA 1
ATOM 2367 C C . VAL A 1 305 ? -3.125 38.260 48.230 1.00 82.91 305 VAL A C 1
ATOM 2368 O O . VAL A 1 305 ? -4.285 38.627 48.092 1.00 84.57 305 VAL A O 1
ATOM 2372 N N . GLN A 1 306 ? -2.636 37.169 47.628 1.00 79.34 306 GLN A N 1
ATOM 2373 C CA . GLN A 1 306 ? -3.408 36.397 46.658 1.00 80.44 306 GLN A CA 1
ATOM 2374 C C . GLN A 1 306 ? -3.928 34.998 47.070 1.00 86.40 306 GLN A C 1
ATOM 2375 O O . GLN A 1 306 ? -5.132 34.782 47.024 1.00 90.59 306 GLN A O 1
ATOM 2381 N N . THR A 1 307 ? -3.050 34.056 47.419 1.00 78.23 307 THR A N 1
ATOM 2382 C CA . THR A 1 307 ? -3.432 32.709 47.799 1.00 76.63 307 THR A CA 1
ATOM 2383 C C . THR A 1 307 ? -3.775 32.589 49.307 1.00 79.09 307 THR A C 1
ATOM 2384 O O . THR A 1 307 ? -4.198 33.556 49.934 1.00 76.60 307 THR A O 1
ATOM 2388 N N . GLU A 1 308 ? -3.582 31.371 49.870 1.00 76.63 308 GLU A N 1
ATOM 2389 C CA . GLU A 1 308 ? -3.801 31.023 51.282 1.00 75.93 308 GLU A CA 1
ATOM 2390 C C . GLU A 1 308 ? -2.475 30.602 51.916 1.00 74.10 308 GLU A C 1
ATOM 2391 O O . GLU A 1 308 ? -2.430 30.288 53.109 1.00 73.07 308 GLU A O 1
ATOM 2397 N N . GLY A 1 309 ? -1.404 30.670 51.130 1.00 67.50 309 GLY A N 1
ATOM 2398 C CA . GLY A 1 309 ? -0.082 30.239 51.562 1.00 66.11 309 GLY A CA 1
ATOM 2399 C C . GLY A 1 309 ? 0.972 31.284 51.842 1.00 68.60 309 GLY A C 1
ATOM 2400 O O . GLY A 1 309 ? 0.686 32.404 52.251 1.00 69.11 309 GLY A O 1
ATOM 2401 N N . GLN A 1 310 ? 2.217 30.882 51.636 1.00 63.73 310 GLN A N 1
ATOM 2402 C CA . GLN A 1 310 ? 3.433 31.631 51.943 1.00 61.85 310 GLN A CA 1
ATOM 2403 C C . GLN A 1 310 ? 4.564 30.895 51.275 1.00 64.15 310 GLN A C 1
ATOM 2404 O O . GLN A 1 310 ? 4.395 29.735 50.863 1.00 62.87 310 GLN A O 1
ATOM 2410 N N . GLU A 1 311 ? 5.727 31.537 51.204 1.00 61.24 311 GLU A N 1
ATOM 2411 C CA . GLU A 1 311 ? 6.937 30.852 50.767 1.00 61.44 311 GLU A CA 1
ATOM 2412 C C . GLU A 1 311 ? 7.543 30.243 52.046 1.00 66.24 311 GLU A C 1
ATOM 2413 O O . GLU A 1 311 ? 7.193 30.665 53.153 1.00 66.19 311 GLU A O 1
ATOM 2419 N N . ARG A 1 312 ? 8.340 29.185 51.922 1.00 63.63 312 ARG A N 1
ATOM 2420 C CA . ARG A 1 312 ? 8.871 28.531 53.129 1.00 63.00 312 ARG A CA 1
ATOM 2421 C C . ARG A 1 312 ? 10.352 28.283 53.048 1.00 64.98 312 ARG A C 1
ATOM 2422 O O . ARG A 1 312 ? 10.909 28.269 51.954 1.00 64.30 312 ARG A O 1
ATOM 2430 N N . THR A 1 313 ? 10.984 28.070 54.216 1.00 62.21 313 THR A N 1
ATOM 2431 C CA . THR A 1 313 ? 12.401 27.713 54.375 1.00 62.91 313 THR A CA 1
ATOM 2432 C C . THR A 1 313 ? 12.589 26.211 54.174 1.00 69.75 313 THR A C 1
ATOM 2433 O O . THR A 1 313 ? 11.639 25.431 54.399 1.00 68.14 313 THR A O 1
ATOM 2437 N N . PRO A 1 314 ? 13.837 25.765 53.839 1.00 68.55 314 PRO A N 1
ATOM 2438 C CA . PRO A 1 314 ? 14.094 24.321 53.703 1.00 67.18 314 PRO A CA 1
ATOM 2439 C C . PRO A 1 314 ? 13.636 23.479 54.911 1.00 72.26 314 PRO A C 1
ATOM 2440 O O . PRO A 1 314 ? 13.037 22.398 54.748 1.00 70.34 314 PRO A O 1
ATOM 2444 N N . THR A 1 315 ? 13.901 23.993 56.128 1.00 70.01 315 THR A N 1
ATOM 2445 C CA . THR A 1 315 ? 13.522 23.353 57.390 1.00 70.47 315 THR A CA 1
ATOM 2446 C C . THR A 1 315 ? 11.981 23.198 57.476 1.00 72.18 315 THR A C 1
ATOM 2447 O O . THR A 1 315 ? 11.492 22.162 57.926 1.00 68.64 315 THR A O 1
ATOM 2451 N N . HIS A 1 316 ? 11.230 24.244 57.038 1.00 69.82 316 HIS A N 1
ATOM 2452 C CA . HIS A 1 316 ? 9.770 24.240 57.048 1.00 67.93 316 HIS A CA 1
ATOM 2453 C C . HIS A 1 316 ? 9.229 23.150 56.124 1.00 67.25 316 HIS A C 1
ATOM 2454 O O . HIS A 1 316 ? 8.366 22.378 56.550 1.00 66.91 316 HIS A O 1
ATOM 2461 N N . TYR A 1 317 ? 9.780 23.035 54.897 1.00 63.09 317 TYR A N 1
ATOM 2462 C CA . TYR A 1 317 ? 9.413 21.980 53.936 1.00 62.63 317 TYR A CA 1
ATOM 2463 C C . TYR A 1 317 ? 9.794 20.625 54.486 1.00 67.10 317 TYR A C 1
ATOM 2464 O O . TYR A 1 317 ? 9.038 19.676 54.298 1.00 67.83 317 TYR A O 1
ATOM 2473 N N . HIS A 1 318 ? 10.896 20.563 55.263 1.00 63.58 318 HIS A N 1
ATOM 2474 C CA . HIS A 1 318 ? 11.350 19.349 55.933 1.00 64.16 318 HIS A CA 1
ATOM 2475 C C . HIS A 1 318 ? 10.357 18.911 56.996 1.00 66.86 318 HIS A C 1
ATOM 2476 O O . HIS A 1 318 ? 10.029 17.741 57.001 1.00 65.59 318 HIS A O 1
ATOM 2483 N N . MET A 1 319 ? 9.880 19.832 57.890 1.00 66.38 319 MET A N 1
ATOM 2484 C CA A MET A 1 319 ? 8.863 19.566 58.932 0.40 66.71 319 MET A CA 1
ATOM 2485 C CA B MET A 1 319 ? 8.919 19.438 58.919 0.60 67.55 319 MET A CA 1
ATOM 2486 C C . MET A 1 319 ? 7.682 18.865 58.227 1.00 68.41 319 MET A C 1
ATOM 2487 O O . MET A 1 319 ? 7.272 17.760 58.593 1.00 67.96 319 MET A O 1
ATOM 2496 N N . LEU A 1 320 ? 7.136 19.569 57.185 1.00 63.02 320 LEU A N 1
ATOM 2497 C CA . LEU A 1 320 ? 5.967 19.142 56.410 1.00 60.36 320 LEU A CA 1
ATOM 2498 C C . LEU A 1 320 ? 6.137 17.772 55.786 1.00 63.66 320 LEU A C 1
ATOM 2499 O O . LEU A 1 320 ? 5.290 16.907 56.016 1.00 62.75 320 LEU A O 1
ATOM 2504 N N . LEU A 1 321 ? 7.237 17.560 55.033 1.00 61.41 321 LEU A N 1
ATOM 2505 C CA . LEU A 1 321 ? 7.505 16.271 54.383 1.00 63.08 321 LEU A CA 1
ATOM 2506 C C . LEU A 1 321 ? 7.802 15.159 55.380 1.00 69.34 321 LEU A C 1
ATOM 2507 O O . LEU A 1 321 ? 7.336 14.035 55.199 1.00 69.33 321 LEU A O 1
ATOM 2512 N N . SER A 1 322 ? 8.539 15.476 56.449 1.00 67.45 322 SER A N 1
ATOM 2513 C CA . SER A 1 322 ? 8.849 14.479 57.470 1.00 69.29 322 SER A CA 1
ATOM 2514 C C . SER A 1 322 ? 7.582 14.012 58.219 1.00 74.96 322 SER A C 1
ATOM 2515 O O . SER A 1 322 ? 7.485 12.848 58.541 1.00 75.19 322 SER A O 1
ATOM 2518 N N . SER A 1 323 ? 6.614 14.921 58.489 1.00 72.21 323 SER A N 1
ATOM 2519 C CA . SER A 1 323 ? 5.387 14.581 59.218 1.00 71.52 323 SER A CA 1
ATOM 2520 C C . SER A 1 323 ? 4.466 13.687 58.401 1.00 71.38 323 SER A C 1
ATOM 2521 O O . SER A 1 323 ? 3.732 12.888 58.979 1.00 67.87 323 SER A O 1
ATOM 2524 N N . ALA A 1 324 ? 4.460 13.887 57.063 1.00 66.82 324 ALA A N 1
ATOM 2525 C CA . ALA A 1 324 ? 3.675 13.131 56.107 1.00 64.76 324 ALA A CA 1
ATOM 2526 C C . ALA A 1 324 ? 4.218 11.698 55.994 1.00 68.18 324 ALA A C 1
ATOM 2527 O O . ALA A 1 324 ? 3.476 10.818 55.572 1.00 68.03 324 ALA A O 1
ATOM 2529 N N . GLY A 1 325 ? 5.473 11.480 56.415 1.00 63.85 325 GLY A N 1
ATOM 2530 C CA . GLY A 1 325 ? 6.101 10.158 56.450 1.00 62.40 325 GLY A CA 1
ATOM 2531 C C . GLY A 1 325 ? 7.387 10.034 55.647 1.00 64.99 325 GLY A C 1
ATOM 2532 O O . GLY A 1 325 ? 8.101 9.046 55.793 1.00 64.34 325 GLY A O 1
ATOM 2533 N N . PHE A 1 326 ? 7.662 10.998 54.735 1.00 61.39 326 PHE A N 1
ATOM 2534 C CA . PHE A 1 326 ? 8.857 10.982 53.872 1.00 60.21 326 PHE A CA 1
ATOM 2535 C C . PHE A 1 326 ? 10.161 11.073 54.654 1.00 67.86 326 PHE A C 1
ATOM 2536 O O . PHE A 1 326 ? 10.179 11.599 55.759 1.00 68.95 326 PHE A O 1
ATOM 2544 N N . ARG A 1 327 ? 11.236 10.510 54.096 1.00 66.80 327 ARG A N 1
ATOM 2545 C CA . ARG A 1 327 ? 12.573 10.467 54.693 1.00 69.74 327 ARG A CA 1
ATOM 2546 C C . ARG A 1 327 ? 13.573 10.872 53.607 1.00 73.71 327 ARG A C 1
ATOM 2547 O O . ARG A 1 327 ? 13.153 11.163 52.493 1.00 72.81 327 ARG A O 1
ATOM 2555 N N . ASP A 1 328 ? 14.877 10.874 53.919 1.00 72.89 328 ASP A N 1
ATOM 2556 C CA . ASP A 1 328 ? 15.980 11.255 53.019 1.00 73.65 328 ASP A CA 1
ATOM 2557 C C . ASP A 1 328 ? 15.797 12.619 52.343 1.00 75.70 328 ASP A C 1
ATOM 2558 O O . ASP A 1 328 ? 16.102 12.772 51.154 1.00 75.13 328 ASP A O 1
ATOM 2563 N N . PHE A 1 329 ? 15.285 13.608 53.113 1.00 70.37 329 PHE A N 1
ATOM 2564 C CA . PHE A 1 329 ? 15.081 14.989 52.678 1.00 68.23 329 PHE A CA 1
ATOM 2565 C C . PHE A 1 329 ? 16.409 15.598 52.223 1.00 72.55 329 PHE A C 1
ATOM 2566 O O . PHE A 1 329 ? 17.432 15.487 52.922 1.00 75.55 329 PHE A O 1
ATOM 2574 N N . GLN A 1 330 ? 16.386 16.212 51.036 1.00 66.08 330 GLN A N 1
ATOM 2575 C CA . GLN A 1 330 ? 17.522 16.893 50.384 1.00 66.25 330 GLN A CA 1
ATOM 2576 C C . GLN A 1 330 ? 16.908 18.030 49.580 1.00 71.40 330 GLN A C 1
ATOM 2577 O O . GLN A 1 330 ? 15.791 17.897 49.072 1.00 70.06 330 GLN A O 1
ATOM 2583 N N . PHE A 1 331 ? 17.597 19.158 49.520 1.00 68.91 331 PHE A N 1
ATOM 2584 C CA . PHE A 1 331 ? 17.181 20.314 48.733 1.00 67.13 331 PHE A CA 1
ATOM 2585 C C . PHE A 1 331 ? 18.410 20.762 47.951 1.00 73.73 331 PHE A C 1
ATOM 2586 O O . PHE A 1 331 ? 19.533 20.450 48.352 1.00 73.19 331 PHE A O 1
ATOM 2594 N N . LYS A 1 332 ? 18.203 21.439 46.824 1.00 71.79 332 LYS A N 1
ATOM 2595 C CA . LYS A 1 332 ? 19.299 21.944 46.012 1.00 74.39 332 LYS A CA 1
ATOM 2596 C C . LYS A 1 332 ? 18.952 23.365 45.631 1.00 78.85 332 LYS A C 1
ATOM 2597 O O . LYS A 1 332 ? 17.863 23.589 45.076 1.00 78.78 332 LYS A O 1
ATOM 2603 N N . LYS A 1 333 ? 19.815 24.328 46.011 1.00 75.18 333 LYS A N 1
ATOM 2604 C CA . LYS A 1 333 ? 19.637 25.739 45.648 1.00 75.92 333 LYS A CA 1
ATOM 2605 C C . LYS A 1 333 ? 20.273 25.888 44.265 1.00 85.08 333 LYS A C 1
ATOM 2606 O O . LYS A 1 333 ? 21.481 25.674 44.118 1.00 87.22 333 LYS A O 1
ATOM 2612 N N . THR A 1 334 ? 19.433 26.145 43.243 1.00 81.64 334 THR A N 1
ATOM 2613 C CA . THR A 1 334 ? 19.814 26.223 41.821 1.00 82.76 334 THR A CA 1
ATOM 2614 C C . THR A 1 334 ? 20.533 27.498 41.396 1.00 87.95 334 THR A C 1
ATOM 2615 O O . THR A 1 334 ? 21.163 27.515 40.327 1.00 89.51 334 THR A O 1
ATOM 2619 N N . GLY A 1 335 ? 20.378 28.560 42.190 1.00 82.55 335 GLY A N 1
ATOM 2620 C CA . GLY A 1 335 ? 20.876 29.890 41.878 1.00 80.81 335 GLY A CA 1
ATOM 2621 C C . GLY A 1 335 ? 19.828 30.615 41.054 1.00 83.33 335 GLY A C 1
ATOM 2622 O O . GLY A 1 335 ? 20.035 31.760 40.648 1.00 84.86 335 GLY A O 1
ATOM 2623 N N . ALA A 1 336 ? 18.668 29.956 40.822 1.00 76.17 336 ALA A N 1
ATOM 2624 C CA . ALA A 1 336 ? 17.552 30.507 40.058 1.00 73.02 336 ALA A CA 1
ATOM 2625 C C . ALA A 1 336 ? 16.369 30.849 40.976 1.00 74.12 336 ALA A C 1
ATOM 2626 O O . ALA A 1 336 ? 16.500 30.745 42.196 1.00 72.46 336 ALA A O 1
ATOM 2628 N N . ILE A 1 337 ? 15.251 31.340 40.425 1.00 70.92 337 ILE A N 1
ATOM 2629 C CA . ILE A 1 337 ? 14.121 31.646 41.292 1.00 69.96 337 ILE A CA 1
ATOM 2630 C C . ILE A 1 337 ? 13.644 30.334 41.983 1.00 72.02 337 ILE A C 1
ATOM 2631 O O . ILE A 1 337 ? 13.545 30.279 43.214 1.00 70.24 337 ILE A O 1
ATOM 2636 N N . TYR A 1 338 ? 13.466 29.267 41.187 1.00 67.85 338 TYR A N 1
ATOM 2637 C CA . TYR A 1 338 ? 12.984 27.991 41.702 1.00 66.42 338 TYR A CA 1
ATOM 2638 C C . TYR A 1 338 ? 14.046 26.973 42.040 1.00 72.59 338 TYR A C 1
ATOM 2639 O O . TYR A 1 338 ? 14.999 26.751 41.279 1.00 72.98 338 TYR A O 1
ATOM 2648 N N . ASP A 1 339 ? 13.898 26.404 43.238 1.00 69.67 339 ASP A N 1
ATOM 2649 C CA . ASP A 1 339 ? 14.800 25.382 43.763 1.00 71.04 339 ASP A CA 1
ATOM 2650 C C . ASP A 1 339 ? 14.107 24.028 43.746 1.00 70.84 339 ASP A C 1
ATOM 2651 O O . ASP A 1 339 ? 12.915 23.942 43.426 1.00 70.64 339 ASP A O 1
ATOM 2656 N N . ALA A 1 340 ? 14.826 22.981 44.098 1.00 67.30 340 ALA A N 1
ATOM 2657 C CA . ALA A 1 340 ? 14.248 21.621 44.112 1.00 65.87 340 ALA A CA 1
ATOM 2658 C C . ALA A 1 340 ? 14.474 20.937 45.436 1.00 68.86 340 ALA A C 1
ATOM 2659 O O . ALA A 1 340 ? 15.564 21.023 46.001 1.00 70.18 340 ALA A O 1
ATOM 2661 N N . ILE A 1 341 ? 13.443 20.261 45.927 1.00 64.00 341 ILE A N 1
ATOM 2662 C CA . ILE A 1 341 ? 13.464 19.408 47.126 1.00 62.73 341 ILE A CA 1
ATOM 2663 C C . ILE A 1 341 ? 13.028 18.015 46.696 1.00 64.99 341 ILE A C 1
ATOM 2664 O O . ILE A 1 341 ? 11.992 17.876 46.031 1.00 60.94 341 ILE A O 1
ATOM 2669 N N . LEU A 1 342 ? 13.788 16.986 47.134 1.00 63.23 342 LEU A N 1
ATOM 2670 C CA . LEU A 1 342 ? 13.441 15.592 46.927 1.00 62.65 342 LEU A CA 1
ATOM 2671 C C . LEU A 1 342 ? 13.478 14.829 48.248 1.00 67.51 342 LEU A C 1
ATOM 2672 O O . LEU A 1 342 ? 14.478 14.893 48.970 1.00 68.57 342 LEU A O 1
ATOM 2677 N N . ALA A 1 343 ? 12.388 14.111 48.551 1.00 62.71 343 ALA A N 1
ATOM 2678 C CA . ALA A 1 343 ? 12.272 13.207 49.706 1.00 62.84 343 ALA A CA 1
ATOM 2679 C C . ALA A 1 343 ? 11.739 11.847 49.217 1.00 68.33 343 ALA A C 1
ATOM 2680 O O . ALA A 1 343 ? 11.144 11.750 48.138 1.00 68.90 343 ALA A O 1
ATOM 2682 N N . ARG A 1 344 ? 11.963 10.797 49.996 1.00 64.38 344 ARG A N 1
ATOM 2683 C CA . ARG A 1 344 ? 11.586 9.467 49.577 1.00 64.16 344 ARG A CA 1
ATOM 2684 C C . ARG A 1 344 ? 10.724 8.761 50.584 1.00 69.73 344 ARG A C 1
ATOM 2685 O O . ARG A 1 344 ? 10.676 9.172 51.739 1.00 71.94 344 ARG A O 1
ATOM 2693 N N . LYS A 1 345 ? 10.078 7.669 50.153 1.00 64.12 345 LYS A N 1
ATOM 2694 C CA . LYS A 1 345 ? 9.315 6.772 51.014 1.00 63.62 345 LYS A CA 1
ATOM 2695 C C . LYS A 1 345 ? 10.183 5.524 51.282 1.00 68.99 345 LYS A C 1
ATOM 2696 O O . LYS A 1 345 ? 10.711 4.926 50.335 1.00 68.12 345 LYS A O 1
ATOM 2702 N N . GLY A 1 346 ? 10.349 5.180 52.561 1.00 68.55 346 GLY A N 1
ATOM 2703 C CA . GLY A 1 346 ? 11.097 3.992 52.998 1.00 70.43 346 GLY A CA 1
ATOM 2704 C C . GLY A 1 346 ? 10.158 2.892 53.469 1.00 76.12 346 GLY A C 1
ATOM 2705 O O . GLY A 1 346 ? 8.976 2.925 53.130 1.00 76.01 346 GLY A O 1
ATOM 2706 N N . THR A 1 347 ? 10.658 1.896 54.232 1.00 75.43 347 THR A N 1
ATOM 2707 C CA . THR A 1 347 ? 9.850 0.776 54.782 1.00 89.62 347 THR A CA 1
ATOM 2708 C C . THR A 1 347 ? 9.858 0.814 56.311 1.00 130.05 347 THR A C 1
ATOM 2709 O O . THR A 1 347 ? 10.923 0.931 56.926 1.00 99.04 347 THR A O 1
#

Sequence (345 aa):
MGSSEDQAYRLLNDYANGFMVSQVLFAACELGVFDLLAEAPGPLDVAAVAAGVRASAHGTELLLDICVSLKLLKVETRGGKAFYRNTELSSDYLTTVSPTSQCSMMLKYMGRTSYRCWGHLADAVREGRNQYLETFGVPAEELFTAIYRSEGERLQFMQALQEVWSVNGRSVLTAFDLSVFPLMCDLGGGAGALAKECMSLYPGCKITVFDIPEVVWTAKQHFSFEEQIDFQEGDFFKDPLPEADLYILARVLHDWADGKCSHHLLERIYHTCKPGGGILVIESLLDEDRRGPLLTQLYSLNMLVQTEGQERTPTHYHMMLLSSAGFRDFQFKKTGAIYDAILARKGT

Nearest PDB structures (foldseek):
  4a6d-assembly1_A  TM=1.003E+00  e=5.981E-65  Homo sapiens
  8h3t-assembly1_B  TM=8.689E-01  e=3.146E-23  Streptomyces galtieri
  3lst-assembly1_A  TM=8.416E-01  e=6.532E-22  Micromonospora echinospora
  5i2h-assembly1_A  TM=5.849E-01  e=8.483E-22  Planctopirus limnophila DSM 3776
  5i2h-assembly1_B  TM=5.969E-01  e=4.522E-21  Planctopirus limnophila DSM 3776

GO terms:
  GO:0017096 acetylserotonin O-methyltransferase activity (F, IDA)
  GO:0030187 melatonin biosynthetic process (P, IDA)
  GO:0042803 protein homodimerization activity (F, IPI)
  GO:0008171 O-methyltransferase activity (F, TAS)
  GO:0006412 translation (P, TAS)
  GO:0008172 S-methyltransferase activity (F, TAS)
  GO:0005829 cytosol (C, TAS)
  GO:0046219 indolalkylamine biosynthetic process (P, TAS)
  GO:0042802 identical protein binding (F, IPI)

Radius of gyration: 22.12 Å; Cα contacts (8 Å, |Δi|>4): 588; chains: 1; bounding box: 39×65×51 Å

B-factor: mean 86.87, std 22.9, range [54.18, 183.61]

Secondary structure (DSSP, 8-state):
--TTS-HHHHHHHHHHHHHHHHHHHHHHHHHTHHHHHHHSSS-B-HHHHHHHHT--HHHHHHHHHHHHHTTSEEEEEETTEEEEEE-HHHHHHHSTTSTT--HHHHHHIIIIIHHHHTTHHHHHHHTS--HHHHHS---SSHHHHHTSSHHHHHHHHHHHHTTHHHHHHHHHHSS-GGG-SEEEEET-TTSHHHHHHHHH-SS-EEEEEE-HHHHHHHHHHS----SEEEEES-TTTSPPPP-SEEEEESSGGGS-HHHHHHHHHHHHHH--TT-EEEEEE-PPPTTS---HHHHHHHHHHHHSSS-----HHHHHHHHHHHT-EEEEEE--SSS-EEEEEE---